Protein AF-A0A2N4XHL5-F1 (afdb_monomer)

Radius of gyration: 19.87 Å; Cα contacts (8 Å, |Δi|>4): 404; chains: 1; bounding box: 46×50×56 Å

Mean predicted aligned error: 5.56 Å

Nearest PDB structures (foldseek):
  8tr0-assembly1_A  TM=2.650E-01  e=8.452E+00  Rattus norvegicus

Secondary structure (DSSP, 8-state):
--SEEEEE-S-GGG--TTTGGGS--TTS-HHHHHHHHHTT-EEEEETTTTEEEEE---TT-TT-TTTTS-HHHHHHHHHTSS--HHHHHHHTT-HHHHHTTHHHHHHHHHHHHHHHHHHHTT-HHHHHHHHHHHHHHHHHHHHHHHHTT-S-HHHHHHHHHHHHHS-GGGHHHHHHHHHHHHHHTTSGGGG-EEEEE---SSHHHHHHHHHHHHHH-S-GGGB-TTT-BTTTEEEEEGGGHHHHHHHHHHHHH-S--SSSPPPPTTT-S-HHHHHHHHHHHHHHHHHHHHHHHHHHHHHTT--

Foldseek 3Di:
DQQKDKAFDDDPVVDDPLLVLLTDDPPHFLLSSQQCLQCQGIKMAGVVVRDIDGRRDHLQDPPCPCVVPDSLQVVCCLQPNPDDSSNVSVLSVDPVLRPVCRVLSVVLSSLVSQLSVCVVVLVLLSSLVSLVVNLVSCLQVLLVLLLVLDPDPVVSVVLQCQLCVFDVVCPSNSSSLSVLCVLCVVPPLQQAKQKQFQDDPDLVSLQLLQVLLVLLDPPCVQWDPVPADPSTMTIGRLSCVSVSSVSLCCQAVDCDDPDGHGQDPVSDPDSSSSSNRCSSSSSSSSSSSVSSSVSSSSVSVVD

pLDDT: mean 88.96, std 10.01, range [44.41, 98.56]

Structure (mmCIF, N/CA/C/O backbone):
data_AF-A0A2N4XHL5-F1
#
_entry.id   AF-A0A2N4XHL5-F1
#
loop_
_atom_site.group_PDB
_atom_site.id
_atom_site.type_symbol
_atom_site.label_atom_id
_atom_site.label_alt_id
_atom_site.label_comp_id
_atom_site.label_asym_id
_atom_site.label_entity_id
_atom_site.label_seq_id
_atom_site.pdbx_PDB_ins_code
_atom_site.Cartn_x
_atom_site.Cartn_y
_atom_site.Cartn_z
_atom_site.occupancy
_atom_site.B_iso_or_equiv
_atom_site.auth_seq_id
_atom_site.auth_comp_id
_atom_site.auth_asym_id
_atom_site.auth_atom_id
_atom_site.pdbx_PDB_model_num
ATOM 1 N N . MET A 1 1 ? -24.046 -9.406 -2.407 1.00 57.59 1 MET A N 1
ATOM 2 C CA . MET A 1 1 ? -23.124 -10.429 -1.875 1.00 57.59 1 MET A CA 1
ATOM 3 C C . MET A 1 1 ? -21.750 -9.786 -1.815 1.00 57.59 1 MET A C 1
ATOM 5 O O . MET A 1 1 ? -21.377 -9.164 -2.803 1.00 57.59 1 MET A O 1
ATOM 9 N N . ASN A 1 2 ? -21.064 -9.821 -0.670 1.00 78.81 2 ASN A N 1
ATOM 10 C CA . ASN A 1 2 ? -19.690 -9.312 -0.586 1.00 78.81 2 ASN A CA 1
ATOM 11 C C . ASN A 1 2 ? -18.782 -10.235 -1.409 1.00 78.81 2 ASN A C 1
ATOM 13 O O . ASN A 1 2 ? -18.950 -11.451 -1.331 1.00 78.81 2 ASN A O 1
ATOM 17 N N . SER A 1 3 ? -17.847 -9.688 -2.188 1.00 89.75 3 SER A N 1
ATOM 18 C CA . SER A 1 3 ? -16.918 -10.510 -2.982 1.00 89.75 3 SER A CA 1
ATOM 19 C C . SER A 1 3 ? -15.903 -11.250 -2.111 1.00 89.75 3 SER A C 1
ATOM 21 O O . SER A 1 3 ? -15.465 -12.338 -2.480 1.00 89.75 3 SER A O 1
ATOM 23 N N . PHE A 1 4 ? -15.577 -10.679 -0.949 1.00 94.44 4 PHE A N 1
ATOM 24 C CA . PHE A 1 4 ? -14.588 -11.205 -0.019 1.00 94.44 4 PHE A CA 1
ATOM 25 C C . PHE A 1 4 ? -15.144 -11.320 1.398 1.00 94.44 4 PHE A C 1
ATOM 27 O O . PHE A 1 4 ? -15.964 -10.499 1.822 1.00 94.44 4 PHE A O 1
ATOM 34 N N . GLU A 1 5 ? -14.658 -12.325 2.113 1.00 94.94 5 GLU A N 1
ATOM 35 C CA . GLU A 1 5 ? -14.771 -12.485 3.559 1.00 94.94 5 GLU A CA 1
ATOM 36 C C . GLU A 1 5 ? -13.366 -12.406 4.178 1.00 94.94 5 GLU A C 1
ATOM 38 O O . GLU A 1 5 ? -12.390 -12.898 3.604 1.00 94.94 5 GLU A O 1
ATOM 43 N N . HIS A 1 6 ? -13.262 -11.750 5.335 1.00 95.88 6 HIS A N 1
ATOM 44 C CA . HIS A 1 6 ? -12.011 -11.548 6.065 1.00 95.88 6 HIS A CA 1
ATOM 45 C C . HIS A 1 6 ? -12.070 -12.332 7.370 1.00 95.88 6 HIS A C 1
ATOM 47 O O . HIS A 1 6 ? -12.978 -12.137 8.178 1.00 95.88 6 HIS A O 1
ATOM 53 N N . ILE A 1 7 ? -11.097 -13.211 7.561 1.00 95.81 7 ILE A N 1
ATOM 54 C CA . ILE A 1 7 ? -11.061 -14.208 8.625 1.00 95.81 7 ILE A CA 1
ATOM 55 C C . ILE A 1 7 ? -9.901 -13.863 9.564 1.00 95.81 7 ILE A C 1
ATOM 57 O O . ILE A 1 7 ? -8.791 -13.563 9.114 1.00 95.81 7 ILE A O 1
ATOM 61 N N . GLU A 1 8 ? -10.168 -13.888 10.870 1.00 95.75 8 GLU A N 1
ATOM 62 C CA . GLU A 1 8 ? -9.157 -13.667 11.908 1.00 95.75 8 GLU A CA 1
ATOM 63 C C . GLU A 1 8 ? -8.104 -14.784 11.903 1.00 95.75 8 GLU A C 1
ATOM 65 O O . GLU A 1 8 ? -8.428 -15.959 11.723 1.00 95.75 8 GLU A O 1
ATOM 70 N N . THR A 1 9 ? -6.843 -14.411 12.115 1.00 95.00 9 THR A N 1
ATOM 71 C CA . THR A 1 9 ? -5.718 -15.354 12.222 1.00 95.00 9 THR A CA 1
ATOM 72 C C . THR A 1 9 ? -4.992 -15.265 13.561 1.00 95.00 9 THR A C 1
ATOM 74 O O . THR A 1 9 ? -4.181 -16.136 13.862 1.00 95.00 9 THR A O 1
ATOM 77 N N . ILE A 1 10 ? -5.236 -14.221 14.358 1.00 93.75 10 ILE A N 1
ATOM 78 C CA . ILE A 1 10 ? -4.713 -14.118 15.723 1.00 93.75 10 ILE A CA 1
ATOM 79 C C . ILE A 1 10 ? -5.532 -15.001 16.661 1.00 93.75 10 ILE A C 1
ATOM 81 O O . ILE A 1 10 ? -6.756 -15.038 16.575 1.00 93.75 10 ILE A O 1
ATOM 85 N N . ASP A 1 11 ? -4.834 -15.689 17.566 1.00 92.19 11 ASP A N 1
ATOM 86 C CA . ASP A 1 11 ? -5.440 -16.536 18.591 1.00 92.19 11 ASP A CA 1
ATOM 87 C C . ASP A 1 11 ? -6.420 -15.739 19.466 1.00 92.19 11 ASP A C 1
ATOM 89 O O . ASP A 1 11 ? -6.101 -14.662 19.976 1.00 92.19 11 ASP A O 1
ATOM 93 N N . ASP A 1 12 ? -7.606 -16.305 19.677 1.00 91.38 12 ASP A N 1
ATOM 94 C CA . ASP A 1 12 ? -8.656 -15.740 20.518 1.00 91.38 12 ASP A CA 1
ATOM 95 C C . ASP A 1 12 ? -8.188 -15.465 21.952 1.00 91.38 12 ASP A C 1
ATOM 97 O O . ASP A 1 12 ? -8.672 -14.519 22.573 1.00 91.38 12 ASP A O 1
ATOM 101 N N . ALA A 1 13 ? -7.217 -16.231 22.458 1.00 91.75 13 ALA A N 1
ATOM 102 C CA . ALA A 1 13 ? -6.640 -16.043 23.788 1.00 91.75 13 ALA A CA 1
ATOM 103 C C . ALA A 1 13 ? -5.858 -14.725 23.951 1.00 91.75 13 ALA A C 1
ATOM 105 O O . ALA A 1 13 ? -5.622 -14.297 25.081 1.00 91.75 13 ALA A O 1
ATOM 106 N N . ILE A 1 14 ? -5.453 -14.080 22.850 1.00 91.19 14 ILE A N 1
ATOM 107 C CA . ILE A 1 14 ? -4.724 -12.800 22.872 1.00 91.19 14 ILE A CA 1
ATOM 108 C C . ILE A 1 14 ? -5.683 -11.624 23.114 1.00 91.19 14 ILE A C 1
ATOM 110 O O . ILE A 1 14 ? -5.270 -10.577 23.616 1.00 91.19 14 ILE A O 1
ATOM 114 N N . PHE A 1 15 ? -6.967 -11.775 22.783 1.00 92.75 15 PHE A N 1
ATOM 115 C CA . PHE A 1 15 ? -7.940 -10.699 22.932 1.00 92.75 15 PHE A CA 1
ATOM 116 C C . PHE A 1 15 ? -8.520 -10.661 24.347 1.00 92.75 15 PHE A C 1
ATOM 118 O O . PHE A 1 15 ? -9.063 -11.640 24.858 1.00 92.75 15 PHE A O 1
ATOM 125 N N . THR A 1 16 ? -8.463 -9.485 24.961 1.00 91.44 16 THR A N 1
ATOM 126 C CA . THR A 1 16 ? -9.142 -9.177 26.219 1.00 91.44 16 THR A CA 1
ATOM 127 C C . THR A 1 16 ? -10.488 -8.514 25.927 1.00 91.44 16 THR A C 1
ATOM 129 O O . THR A 1 16 ? -10.790 -8.142 24.790 1.00 91.44 16 THR A O 1
ATOM 132 N N . GLU A 1 17 ? -11.314 -8.302 26.954 1.00 89.12 17 GLU A N 1
ATOM 133 C CA . GLU A 1 17 ? -12.561 -7.536 26.807 1.00 89.12 17 GLU A CA 1
ATOM 134 C C . GLU A 1 17 ? -12.310 -6.125 26.236 1.00 89.12 17 GLU A C 1
ATOM 136 O O . GLU A 1 17 ? -13.103 -5.608 25.445 1.00 89.12 17 GLU A O 1
ATOM 141 N N . GLN A 1 18 ? -11.172 -5.514 26.582 1.00 87.75 18 GLN A N 1
ATOM 142 C CA . GLN A 1 18 ? -10.802 -4.185 26.105 1.00 87.75 18 GLN A CA 1
ATOM 143 C C . GLN A 1 18 ? -10.347 -4.183 24.643 1.00 87.75 18 GLN A C 1
ATOM 145 O O . GLN A 1 18 ? -10.647 -3.221 23.936 1.00 87.75 18 GLN A O 1
ATOM 150 N N . THR A 1 19 ? -9.700 -5.252 24.175 1.00 91.31 19 THR A N 1
ATOM 151 C CA . THR A 1 19 ? -9.115 -5.333 22.827 1.00 91.31 19 THR A CA 1
ATOM 152 C C . THR A 1 19 ? -9.967 -6.126 21.835 1.00 91.31 19 THR A C 1
ATOM 154 O O . THR A 1 19 ? -9.627 -6.205 20.657 1.00 91.31 19 THR A O 1
ATOM 157 N N . LEU A 1 20 ? -11.126 -6.652 22.254 1.00 91.94 20 LEU A N 1
ATOM 158 C CA . LEU A 1 20 ? -12.046 -7.408 21.392 1.00 91.94 20 LEU A CA 1
ATOM 159 C C . LEU A 1 20 ? -12.516 -6.611 20.160 1.00 91.94 20 LEU A C 1
ATOM 161 O O . LEU A 1 20 ? -12.814 -7.186 19.113 1.00 91.94 20 LEU A O 1
ATOM 165 N N . SER A 1 21 ? -12.552 -5.280 20.254 1.00 91.38 21 SER A N 1
ATOM 166 C CA . SER A 1 21 ? -12.837 -4.384 19.127 1.00 91.38 21 SER A CA 1
ATOM 167 C C . SER A 1 21 ? -11.779 -4.431 18.022 1.00 91.38 21 SER A C 1
ATOM 169 O O . SER A 1 21 ? -12.088 -4.012 16.913 1.00 91.38 21 SER A O 1
ATOM 171 N N . LEU A 1 22 ? -10.586 -4.971 18.284 1.00 92.88 22 LEU A N 1
ATOM 172 C CA . LEU A 1 22 ? -9.502 -5.156 17.313 1.00 92.88 22 LEU A CA 1
ATOM 173 C C . LEU A 1 22 ? -9.538 -6.525 16.616 1.00 92.88 22 LEU A C 1
ATOM 175 O O . LEU A 1 22 ? -8.806 -6.730 15.647 1.00 92.88 22 LEU A O 1
ATOM 179 N N . LYS A 1 23 ? -10.401 -7.444 17.066 1.00 94.19 23 LYS A N 1
ATOM 180 C CA . LYS A 1 23 ? -10.589 -8.764 16.452 1.00 94.19 23 LYS A CA 1
ATOM 181 C C . LYS A 1 23 ? -11.394 -8.661 15.164 1.00 94.19 23 LYS A C 1
ATOM 183 O O . LYS A 1 23 ? -12.505 -8.129 15.183 1.00 94.19 23 LYS A O 1
ATOM 188 N N . VAL A 1 24 ? -10.903 -9.234 14.071 1.00 93.12 24 VAL A N 1
ATOM 189 C CA . VAL A 1 24 ? -11.593 -9.287 12.776 1.00 93.12 24 VAL A CA 1
ATOM 190 C C . VAL A 1 24 ? -12.825 -10.193 12.859 1.00 93.12 24 VAL A C 1
ATOM 192 O O . VAL A 1 24 ? -12.763 -11.334 13.305 1.00 93.12 24 VAL A O 1
ATOM 195 N N . ASN A 1 25 ? -13.979 -9.665 12.449 1.00 87.75 25 ASN A N 1
ATOM 196 C CA . ASN A 1 25 ? -15.240 -10.399 12.323 1.00 87.75 25 ASN A CA 1
ATOM 197 C C . ASN A 1 25 ? -16.179 -9.680 11.336 1.00 87.75 25 ASN A C 1
ATOM 199 O O . ASN A 1 25 ? -15.913 -8.546 10.934 1.00 87.75 25 ASN A O 1
ATOM 203 N N . GLU A 1 26 ? -17.309 -10.302 10.984 1.00 73.06 26 GLU A N 1
ATOM 204 C CA . GLU A 1 26 ? -18.270 -9.779 9.993 1.00 73.06 26 GLU A CA 1
ATOM 205 C C . GLU A 1 26 ? -18.810 -8.369 10.291 1.00 73.06 26 GLU A C 1
ATOM 207 O O . GLU A 1 26 ? -19.251 -7.662 9.384 1.00 73.06 26 GLU A O 1
ATOM 212 N N . ARG A 1 27 ? -18.819 -7.949 11.563 1.00 77.75 27 ARG A N 1
ATOM 213 C CA . ARG A 1 27 ? -19.367 -6.655 11.996 1.00 77.75 27 ARG A CA 1
ATOM 214 C C . ARG A 1 27 ? -18.303 -5.579 12.157 1.00 77.75 27 ARG A C 1
ATOM 216 O O . ARG A 1 27 ? -18.641 -4.465 12.567 1.00 77.75 27 ARG A O 1
ATOM 223 N N . GLN A 1 28 ? -17.043 -5.892 11.867 1.00 84.19 28 GLN A N 1
ATOM 224 C CA . GLN A 1 28 ? -15.966 -4.959 12.128 1.00 84.19 28 GLN A CA 1
ATOM 225 C C . GLN A 1 28 ? -15.928 -3.767 11.190 1.00 84.19 28 GLN A C 1
ATOM 227 O O . GLN A 1 28 ? -16.422 -3.770 10.061 1.00 84.19 28 GLN A O 1
ATOM 232 N N . SER A 1 29 ? -15.277 -2.723 11.691 1.00 88.69 29 SER A N 1
ATOM 233 C CA . SER A 1 29 ? -14.974 -1.533 10.916 1.00 88.69 29 SER A CA 1
ATOM 234 C C . SER A 1 29 ? -14.145 -1.872 9.674 1.00 88.69 29 SER A C 1
ATOM 236 O O . SER A 1 29 ? -13.083 -2.485 9.805 1.00 88.69 29 SER A O 1
ATOM 238 N N . PRO A 1 30 ? -14.532 -1.382 8.481 1.00 92.38 30 PRO A N 1
ATOM 239 C CA . PRO A 1 30 ? -13.706 -1.514 7.286 1.00 92.38 30 PRO A CA 1
ATOM 240 C C . PRO A 1 30 ? -12.304 -0.921 7.449 1.00 92.38 30 PRO A C 1
ATOM 242 O O . PRO A 1 30 ? -11.375 -1.399 6.812 1.00 92.38 30 PRO A O 1
ATOM 245 N N . LYS A 1 31 ? -12.134 0.088 8.320 1.00 93.44 31 LYS A N 1
ATOM 246 C CA . LYS A 1 31 ? -10.815 0.652 8.647 1.00 93.44 31 LYS A CA 1
ATOM 247 C C . LYS A 1 31 ? -9.924 -0.379 9.332 1.00 93.44 31 LYS A C 1
ATOM 249 O O . LYS A 1 31 ? -8.768 -0.511 8.961 1.00 93.44 31 LYS A O 1
ATOM 254 N N . LEU A 1 32 ? -10.469 -1.114 10.303 1.00 93.44 32 LEU A N 1
ATOM 255 C CA . LEU A 1 32 ? -9.719 -2.136 11.028 1.00 93.44 32 LEU A CA 1
ATOM 256 C C . LEU A 1 32 ? -9.308 -3.253 10.076 1.00 93.44 32 LEU A C 1
ATOM 258 O O . LEU A 1 32 ? -8.131 -3.572 9.994 1.00 93.44 32 LEU A O 1
ATOM 262 N N . ILE A 1 33 ? -10.269 -3.798 9.325 1.00 94.94 33 ILE A N 1
ATOM 263 C CA . ILE A 1 33 ? -10.014 -4.880 8.366 1.00 94.94 33 ILE A CA 1
ATOM 264 C C . ILE A 1 33 ? -8.931 -4.463 7.368 1.00 94.94 33 ILE A C 1
ATOM 266 O O . ILE A 1 33 ? -8.000 -5.223 7.118 1.00 94.94 33 ILE A O 1
ATOM 270 N N . LEU A 1 34 ? -9.020 -3.235 6.855 1.00 95.56 34 LEU A N 1
ATOM 271 C CA . LEU A 1 34 ? -8.048 -2.688 5.923 1.00 95.56 34 LEU A CA 1
ATOM 272 C C . LEU A 1 34 ? -6.640 -2.634 6.526 1.00 95.56 34 LEU A C 1
ATOM 274 O O . LEU A 1 34 ? -5.714 -3.175 5.931 1.00 95.56 34 LEU A O 1
ATOM 278 N N . ILE A 1 35 ? -6.464 -2.053 7.718 1.00 95.25 35 ILE A N 1
ATOM 279 C CA . ILE A 1 35 ? -5.131 -1.981 8.337 1.00 95.25 35 ILE A CA 1
ATOM 280 C C . ILE A 1 35 ? -4.614 -3.382 8.692 1.00 95.25 35 ILE A C 1
ATOM 282 O O . ILE A 1 35 ? -3.452 -3.686 8.447 1.00 95.25 35 ILE A O 1
ATOM 286 N N . ARG A 1 36 ? -5.474 -4.268 9.207 1.00 95.44 36 ARG A N 1
ATOM 287 C CA . ARG A 1 36 ? -5.122 -5.663 9.518 1.00 95.44 36 ARG A CA 1
ATOM 288 C C . ARG A 1 36 ? -4.668 -6.430 8.272 1.00 95.44 36 ARG A C 1
ATOM 290 O O . ARG A 1 36 ? -3.730 -7.224 8.358 1.00 95.44 36 ARG A O 1
ATOM 297 N N . GLY A 1 37 ? -5.278 -6.151 7.119 1.00 96.56 37 GLY A N 1
ATOM 298 C CA . GLY A 1 37 ? -4.842 -6.648 5.814 1.00 96.56 37 GLY A CA 1
ATOM 299 C C . GLY A 1 37 ? -3.489 -6.093 5.379 1.00 96.56 37 GLY A C 1
ATOM 300 O O . GLY A 1 37 ? -2.649 -6.847 4.895 1.00 96.56 37 GLY A O 1
ATOM 301 N N . LEU A 1 38 ? -3.237 -4.802 5.600 1.00 97.12 38 LEU A N 1
ATOM 302 C CA . LEU A 1 38 ? -1.963 -4.167 5.247 1.00 97.12 38 LEU A CA 1
ATOM 303 C C . LEU A 1 38 ? -0.803 -4.593 6.162 1.00 97.12 38 LEU A C 1
ATOM 305 O O . LEU A 1 38 ? 0.312 -4.705 5.678 1.00 97.12 38 LEU A O 1
ATOM 309 N N . ILE A 1 39 ? -1.054 -4.902 7.440 1.00 95.44 39 ILE A N 1
ATOM 310 C CA . ILE A 1 39 ? -0.051 -5.475 8.370 1.00 95.44 39 ILE A CA 1
ATOM 311 C C . ILE A 1 39 ? 0.232 -6.958 8.068 1.00 95.44 39 ILE A C 1
ATOM 313 O O . ILE A 1 39 ? 1.225 -7.517 8.541 1.00 95.44 39 ILE A O 1
ATOM 317 N N . GLY A 1 40 ? -0.637 -7.610 7.294 1.00 95.31 40 GLY A N 1
ATOM 318 C CA . GLY A 1 40 ? -0.511 -9.028 6.984 1.00 95.31 40 GLY A CA 1
ATOM 319 C C . GLY A 1 40 ? -0.944 -9.918 8.152 1.00 95.31 40 GLY A C 1
ATOM 320 O O . GLY A 1 40 ? -0.175 -10.745 8.635 1.00 95.31 40 GLY A O 1
ATOM 321 N N . SER A 1 41 ? -2.153 -9.698 8.670 1.00 95.81 41 SER A N 1
ATOM 322 C CA . SER A 1 41 ? -2.655 -10.374 9.877 1.00 95.81 41 SER A CA 1
ATOM 323 C C . SER A 1 41 ? -4.077 -10.913 9.729 1.00 95.81 41 SER A C 1
ATOM 325 O O . SER A 1 41 ? -4.832 -10.957 10.700 1.00 95.81 41 SER A O 1
ATOM 327 N N . ILE A 1 42 ? -4.457 -11.262 8.497 1.00 96.81 42 ILE A N 1
ATOM 328 C CA . ILE A 1 42 ? -5.773 -11.818 8.177 1.00 96.81 42 ILE A CA 1
ATOM 329 C C . ILE A 1 42 ? -5.665 -12.910 7.119 1.00 96.81 42 ILE A C 1
ATOM 331 O O . ILE A 1 42 ? -4.744 -12.942 6.300 1.00 96.81 42 ILE A O 1
ATOM 335 N N . LYS A 1 43 ? -6.691 -13.752 7.072 1.00 97.44 43 LYS A N 1
ATOM 336 C CA . LYS A 1 43 ? -6.975 -14.631 5.944 1.00 97.44 43 LYS A CA 1
ATOM 337 C C . LYS A 1 43 ? -8.120 -14.040 5.129 1.00 97.44 43 LYS A C 1
ATOM 339 O O . LYS A 1 43 ? -9.026 -13.412 5.676 1.00 97.44 43 LYS A O 1
ATOM 344 N N . ILE A 1 44 ? -8.068 -14.210 3.814 1.00 96.69 44 ILE A N 1
ATOM 345 C CA . ILE A 1 44 ? -9.071 -13.677 2.892 1.00 96.69 44 ILE A CA 1
ATOM 346 C C . ILE A 1 44 ? -9.672 -14.832 2.104 1.00 96.69 44 ILE A C 1
ATOM 348 O O . ILE A 1 44 ? -8.950 -15.646 1.528 1.00 96.69 44 ILE A O 1
ATOM 352 N N . LYS A 1 45 ? -11.003 -14.870 2.050 1.00 96.75 45 LYS A N 1
ATOM 353 C CA . LYS A 1 45 ? -11.780 -15.812 1.249 1.00 96.75 45 LYS A CA 1
ATOM 354 C C . LYS A 1 45 ? -12.466 -15.079 0.105 1.00 96.75 45 LYS A C 1
ATOM 356 O O . LYS A 1 45 ? -13.162 -14.091 0.326 1.00 96.75 45 LYS A O 1
ATOM 361 N N . HIS A 1 46 ? -12.288 -15.558 -1.123 1.00 95.50 46 HIS A N 1
ATOM 362 C CA . HIS A 1 46 ? -13.012 -15.056 -2.290 1.00 95.50 46 HIS A CA 1
ATOM 363 C C . HIS A 1 46 ? -14.319 -15.842 -2.467 1.00 95.50 46 HIS A C 1
ATOM 365 O O . HIS A 1 46 ? -14.300 -16.984 -2.920 1.00 95.50 46 HIS A O 1
ATOM 371 N N . ASN A 1 47 ? -15.465 -15.216 -2.203 1.00 93.75 47 ASN A N 1
ATOM 372 C CA . ASN A 1 47 ? -16.760 -15.905 -2.083 1.00 93.75 47 ASN A CA 1
ATOM 373 C C . ASN A 1 47 ? -17.283 -16.517 -3.393 1.00 93.75 47 ASN A C 1
ATOM 375 O O . ASN A 1 47 ? -18.047 -17.467 -3.367 1.00 93.75 47 ASN A O 1
ATOM 379 N N . LEU A 1 48 ? -16.893 -15.993 -4.561 1.00 93.31 48 LEU A N 1
ATOM 380 C CA . LEU A 1 48 ? -17.288 -16.613 -5.838 1.00 93.31 48 LEU A CA 1
ATOM 381 C C . LEU A 1 48 ? -16.544 -17.927 -6.125 1.00 93.31 48 LEU A C 1
ATOM 383 O O . LEU A 1 48 ? -17.112 -18.837 -6.720 1.00 93.31 48 LEU A O 1
ATOM 387 N N . TYR A 1 49 ? -15.263 -17.992 -5.760 1.00 91.62 49 TYR A N 1
ATOM 388 C CA . TYR A 1 49 ? -14.373 -19.103 -6.106 1.00 91.62 49 TYR A CA 1
ATOM 389 C C . TYR A 1 49 ? -14.107 -20.026 -4.914 1.00 91.62 49 TYR A C 1
ATOM 391 O O . TYR A 1 49 ? -13.385 -21.006 -5.069 1.00 91.62 49 TYR A O 1
ATOM 399 N N . GLU A 1 50 ? -14.652 -19.693 -3.738 1.00 91.88 50 GLU A N 1
ATOM 400 C CA . GLU A 1 50 ? -14.454 -20.397 -2.465 1.00 91.88 50 GLU A CA 1
ATOM 401 C C . GLU A 1 50 ? -12.967 -20.652 -2.149 1.00 91.88 50 GLU A C 1
ATOM 403 O O . GLU A 1 50 ? -12.604 -21.625 -1.494 1.00 91.88 50 GLU A O 1
ATOM 408 N N . SER A 1 51 ? -12.082 -19.776 -2.636 1.00 94.38 51 SER A N 1
ATOM 409 C CA . SER A 1 51 ? -10.639 -19.894 -2.445 1.00 94.38 51 SER A CA 1
ATOM 410 C C . SER A 1 51 ? -10.175 -19.013 -1.297 1.00 94.38 51 SER A C 1
ATOM 412 O O . SER A 1 51 ? -10.515 -17.826 -1.261 1.00 94.38 51 SER A O 1
ATOM 414 N N . GLU A 1 52 ? -9.338 -19.570 -0.433 1.00 96.44 52 GLU A N 1
ATOM 415 C CA . GLU A 1 52 ? -8.760 -18.885 0.720 1.00 96.44 52 GLU A CA 1
ATOM 416 C C . GLU A 1 52 ? -7.251 -18.727 0.569 1.00 96.44 52 GLU A C 1
ATOM 418 O O . GLU A 1 52 ? -6.577 -19.587 -0.001 1.00 96.44 52 GLU A O 1
ATOM 423 N N . PHE A 1 53 ? -6.717 -17.631 1.098 1.00 97.00 53 PHE A N 1
ATOM 424 C CA . PHE A 1 53 ? -5.281 -17.407 1.200 1.00 97.00 53 PHE A CA 1
ATOM 425 C C . PHE A 1 53 ? -4.961 -16.535 2.413 1.00 97.00 53 PHE A C 1
ATOM 427 O O . PHE A 1 53 ? -5.776 -15.721 2.855 1.00 97.00 53 PHE A O 1
ATOM 434 N N . GLU A 1 54 ? -3.770 -16.723 2.969 1.00 96.56 54 GLU A N 1
ATOM 435 C CA . GLU A 1 54 ? -3.272 -15.878 4.047 1.00 96.56 54 GLU A CA 1
ATOM 436 C C . GLU A 1 54 ? -2.632 -14.632 3.457 1.00 96.56 54 GLU A C 1
ATOM 438 O O . GLU A 1 54 ? -1.726 -14.722 2.628 1.00 96.56 54 GLU A O 1
ATOM 443 N N . GLN A 1 55 ? -3.085 -13.468 3.913 1.00 95.81 55 GLN A N 1
ATOM 444 C CA . GLN A 1 55 ? -2.378 -12.232 3.657 1.00 95.81 55 GLN A CA 1
ATOM 445 C C . GLN A 1 55 ? -1.469 -11.963 4.857 1.00 95.81 55 GLN A C 1
ATOM 447 O O . GLN A 1 55 ? -1.918 -11.459 5.883 1.00 95.81 55 GLN A O 1
ATOM 452 N N . SER A 1 56 ? -0.198 -12.345 4.714 1.00 93.12 56 SER A N 1
ATOM 453 C CA . SER A 1 56 ? 0.841 -12.302 5.753 1.00 93.12 56 SER A CA 1
ATOM 454 C C . SER A 1 56 ? 1.916 -11.238 5.511 1.00 93.12 56 SER A C 1
ATOM 456 O O . SER A 1 56 ? 2.818 -11.062 6.333 1.00 93.12 56 SER A O 1
ATOM 458 N N . LEU A 1 57 ? 1.851 -10.526 4.380 1.00 94.50 57 LEU A N 1
ATOM 459 C CA . LEU A 1 57 ? 2.846 -9.517 4.044 1.00 94.50 57 LEU A CA 1
ATOM 460 C C . LEU A 1 57 ? 2.541 -8.187 4.735 1.00 94.50 57 LEU A C 1
ATOM 462 O O . LEU A 1 57 ? 1.469 -7.624 4.537 1.00 94.50 57 LEU A O 1
ATOM 466 N N . ASP A 1 58 ? 3.517 -7.663 5.473 1.00 95.94 58 ASP A N 1
ATOM 467 C CA . ASP A 1 58 ? 3.443 -6.326 6.054 1.00 95.94 58 ASP A CA 1
ATOM 468 C C . ASP A 1 58 ? 3.845 -5.262 5.017 1.00 95.94 58 ASP A C 1
ATOM 470 O O . ASP A 1 58 ? 5.006 -5.162 4.605 1.00 95.94 58 ASP A O 1
ATOM 474 N N . TYR A 1 59 ? 2.866 -4.481 4.567 1.00 96.81 59 TYR A N 1
ATOM 475 C CA . TYR A 1 59 ? 3.034 -3.372 3.631 1.00 96.81 59 TYR A CA 1
ATOM 476 C C . TYR A 1 59 ? 3.382 -2.048 4.320 1.00 96.81 59 TYR A C 1
A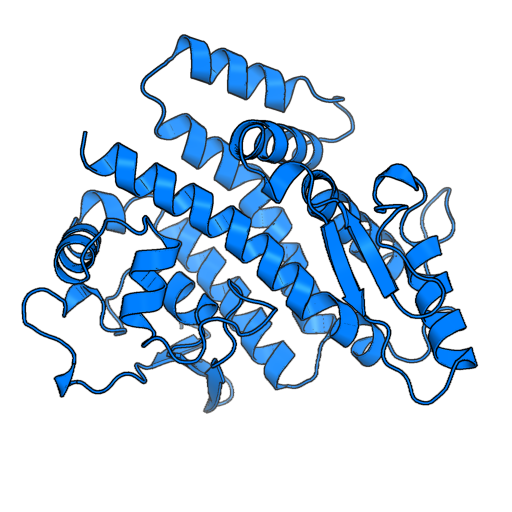TOM 478 O O . TYR A 1 59 ? 3.472 -1.034 3.642 1.00 96.81 59 TYR A O 1
ATOM 486 N N . PHE A 1 60 ? 3.632 -2.024 5.628 1.00 95.19 60 PHE A N 1
ATOM 487 C CA . PHE A 1 60 ? 4.226 -0.871 6.313 1.00 95.19 60 PHE A CA 1
ATOM 488 C C . PHE A 1 60 ? 5.734 -1.037 6.539 1.00 95.19 60 PHE A C 1
ATOM 490 O O . PHE A 1 60 ? 6.412 -0.078 6.901 1.00 95.19 60 PHE A O 1
ATOM 497 N N . ASP A 1 61 ? 6.284 -2.232 6.297 1.00 92.44 61 ASP A N 1
ATOM 498 C CA . ASP A 1 61 ? 7.702 -2.538 6.490 1.00 92.44 61 ASP A CA 1
ATOM 499 C C . ASP A 1 61 ? 8.265 -3.421 5.366 1.00 92.44 61 ASP A C 1
ATOM 501 O O . ASP A 1 61 ? 8.337 -4.652 5.448 1.00 92.44 61 ASP A O 1
ATOM 505 N N . LEU A 1 62 ? 8.731 -2.771 4.293 1.00 85.94 62 LEU A N 1
ATOM 506 C CA . LEU A 1 62 ? 9.345 -3.464 3.156 1.00 85.94 62 LEU A CA 1
ATOM 507 C C . LEU A 1 62 ? 10.579 -4.288 3.542 1.00 85.94 62 LEU A C 1
ATOM 509 O O . LEU A 1 62 ? 10.816 -5.326 2.908 1.00 85.94 62 LEU A O 1
ATOM 513 N N . LEU A 1 63 ? 11.332 -3.825 4.546 1.00 86.38 63 LEU A N 1
ATOM 514 C CA . LEU A 1 63 ? 12.596 -4.399 5.008 1.00 86.38 63 LEU A CA 1
ATOM 515 C C . LEU A 1 63 ? 12.403 -5.529 6.025 1.00 86.38 63 LEU A C 1
ATOM 517 O O . LEU A 1 63 ? 13.378 -6.198 6.365 1.00 86.38 63 LEU A O 1
ATOM 521 N N . LYS A 1 64 ? 11.163 -5.783 6.465 1.00 87.56 64 LYS A N 1
ATOM 522 C CA . LYS A 1 64 ? 10.819 -6.835 7.433 1.00 87.56 64 LYS A CA 1
ATOM 523 C C . LYS A 1 64 ? 11.578 -6.699 8.762 1.00 87.56 64 LYS A C 1
ATOM 525 O O . LYS A 1 64 ? 11.856 -7.689 9.432 1.00 87.56 64 LYS A O 1
ATOM 530 N N . THR A 1 65 ? 11.900 -5.475 9.158 1.00 85.94 65 THR A N 1
ATOM 531 C CA . THR A 1 65 ? 12.553 -5.157 10.436 1.00 85.94 65 THR A CA 1
ATOM 532 C C . THR A 1 65 ? 11.696 -5.512 11.655 1.00 85.94 65 THR A C 1
ATOM 534 O O . THR A 1 65 ? 12.234 -5.883 12.697 1.00 85.94 65 THR A O 1
ATOM 537 N N . LYS A 1 66 ? 10.367 -5.480 11.520 1.00 85.06 66 LYS A N 1
ATOM 538 C CA . LYS A 1 66 ? 9.396 -5.658 12.608 1.00 85.06 66 LYS A CA 1
ATOM 539 C C . LYS A 1 66 ? 8.722 -7.029 12.631 1.00 85.06 66 LYS A C 1
ATOM 541 O O . LYS A 1 66 ? 7.787 -7.239 13.393 1.00 85.06 66 LYS A O 1
ATOM 546 N N . THR A 1 67 ? 9.176 -8.009 11.847 1.00 84.69 67 THR A N 1
ATOM 547 C CA . THR A 1 67 ? 8.501 -9.325 11.781 1.00 84.69 67 THR A CA 1
ATOM 548 C C . THR A 1 67 ? 8.509 -10.104 13.094 1.00 84.69 67 THR A C 1
ATOM 550 O O . THR A 1 67 ? 7.713 -11.021 13.255 1.00 84.69 67 THR A O 1
ATOM 553 N N . HIS A 1 68 ? 9.408 -9.757 14.016 1.00 87.38 68 HIS A N 1
ATOM 554 C CA . HIS A 1 68 ? 9.478 -10.332 15.358 1.00 87.38 68 HIS A CA 1
ATOM 555 C C . HIS A 1 68 ? 8.418 -9.760 16.315 1.00 87.38 68 HIS A C 1
ATOM 557 O O . HIS A 1 68 ? 8.157 -10.363 17.351 1.00 87.38 68 HIS A O 1
ATOM 563 N N . ILE A 1 69 ? 7.812 -8.621 15.967 1.00 90.25 69 ILE A N 1
ATOM 564 C CA . ILE A 1 69 ? 6.807 -7.928 16.772 1.00 90.25 69 ILE A CA 1
ATOM 565 C C . ILE A 1 69 ? 5.416 -8.495 16.433 1.00 90.25 69 ILE A C 1
ATOM 567 O O . ILE A 1 69 ? 5.074 -8.591 15.242 1.00 90.25 69 ILE A O 1
ATOM 571 N N . PRO A 1 70 ? 4.601 -8.868 17.439 1.00 91.75 70 PRO A N 1
ATOM 572 C CA . PRO A 1 70 ? 3.224 -9.313 17.251 1.00 91.75 70 PRO A CA 1
ATOM 573 C C . PRO A 1 70 ? 2.372 -8.314 16.447 1.00 91.75 70 PRO A C 1
ATOM 575 O O . PRO A 1 70 ? 2.524 -7.103 16.609 1.00 91.75 70 PRO A O 1
ATOM 578 N N . PRO A 1 71 ? 1.412 -8.761 15.614 1.00 91.94 71 PRO A N 1
ATOM 579 C CA . PRO A 1 71 ? 0.712 -7.843 14.712 1.00 91.94 71 PRO A CA 1
ATOM 580 C C . PRO A 1 71 ? -0.130 -6.753 15.397 1.00 91.94 71 PRO A C 1
ATOM 582 O O . PRO A 1 71 ? -0.331 -5.696 14.805 1.00 91.94 71 PRO A O 1
ATOM 585 N N . LEU A 1 72 ? -0.646 -6.989 16.613 1.00 90.75 72 LEU A N 1
ATOM 586 C CA . LEU A 1 72 ? -1.369 -5.953 17.372 1.00 90.75 72 LEU A CA 1
ATOM 587 C C . LEU A 1 72 ? -0.425 -4.877 17.924 1.00 90.75 72 LEU A C 1
ATOM 589 O O . LEU A 1 72 ? -0.789 -3.709 17.927 1.00 90.75 72 LEU A O 1
ATOM 593 N N . GLU A 1 73 ? 0.793 -5.252 18.316 1.00 91.19 73 GLU A N 1
ATOM 594 C CA . GLU A 1 73 ? 1.835 -4.304 18.730 1.00 91.19 73 GLU A CA 1
ATOM 595 C C . GLU A 1 73 ? 2.383 -3.527 17.523 1.00 91.19 73 GLU A C 1
ATOM 597 O O . GLU A 1 73 ? 2.566 -2.317 17.583 1.00 91.19 73 GLU A O 1
ATOM 602 N N . ARG A 1 74 ? 2.540 -4.172 16.357 1.00 92.12 74 ARG A N 1
ATOM 603 C CA . ARG A 1 74 ? 2.873 -3.436 15.122 1.00 92.12 74 ARG A CA 1
ATOM 604 C C . ARG A 1 74 ? 1.823 -2.380 14.786 1.00 92.12 74 ARG A C 1
ATOM 606 O O . ARG A 1 74 ? 2.160 -1.285 14.346 1.00 92.12 74 ARG A O 1
ATOM 613 N N . LEU A 1 75 ? 0.547 -2.704 14.995 1.00 90.19 75 LEU A N 1
ATOM 614 C CA . LEU A 1 75 ? -0.557 -1.789 14.731 1.00 90.19 75 LEU A CA 1
ATOM 615 C C . LEU A 1 75 ? -0.472 -0.519 15.588 1.00 90.19 75 LEU A C 1
ATOM 617 O O . LEU A 1 75 ? -0.694 0.568 15.054 1.00 90.19 75 LEU A O 1
ATOM 621 N N . THR A 1 76 ? -0.127 -0.636 16.873 1.00 90.38 76 THR A N 1
ATOM 622 C CA . THR A 1 76 ? 0.065 0.534 17.741 1.00 90.38 76 THR A CA 1
ATOM 623 C C . THR A 1 76 ? 1.291 1.345 17.328 1.00 90.38 76 THR A C 1
ATOM 625 O O . THR A 1 76 ? 1.206 2.570 17.221 1.00 90.38 76 THR A O 1
ATOM 628 N N . GLU A 1 77 ? 2.399 0.685 16.978 1.00 90.19 77 GLU A N 1
ATOM 629 C CA . GLU A 1 77 ? 3.597 1.368 16.479 1.00 90.19 77 GLU A CA 1
ATOM 630 C C . GLU A 1 77 ? 3.333 2.180 15.207 1.00 90.19 77 GLU A C 1
ATOM 632 O O . GLU A 1 77 ? 3.833 3.296 15.072 1.00 90.19 77 GLU A O 1
ATOM 637 N N . TYR A 1 78 ? 2.546 1.649 14.267 1.00 91.25 78 TYR A N 1
ATOM 638 C CA . TYR A 1 78 ? 2.242 2.358 13.023 1.00 91.25 78 TYR A CA 1
ATOM 639 C C . TYR A 1 78 ? 1.224 3.489 13.194 1.00 91.25 78 TYR A C 1
ATOM 641 O O . TYR A 1 78 ? 1.251 4.432 12.406 1.00 91.25 78 TYR A O 1
ATOM 649 N N . LEU A 1 79 ? 0.326 3.411 14.181 1.00 87.69 79 LEU A N 1
ATOM 650 C CA . LEU A 1 79 ? -0.740 4.398 14.394 1.00 87.69 79 LEU A CA 1
ATOM 651 C C . LEU A 1 79 ? -0.404 5.502 15.400 1.00 87.69 79 LEU A C 1
ATOM 653 O O . LEU A 1 79 ? -1.170 6.455 15.494 1.00 87.69 79 LEU A O 1
ATOM 657 N N . GLY A 1 80 ? 0.703 5.408 16.133 1.00 72.50 80 GLY A N 1
ATOM 658 C CA . GLY A 1 80 ? 1.050 6.470 17.077 1.00 72.50 80 GLY A CA 1
ATOM 659 C C . GLY A 1 80 ? 2.220 6.195 18.007 1.00 72.50 80 GLY A C 1
ATOM 660 O O . GLY A 1 80 ? 2.680 7.144 18.622 1.00 72.50 80 GLY A O 1
ATOM 661 N N . GLY A 1 81 ? 2.718 4.956 18.122 1.00 67.50 81 GLY A N 1
ATOM 662 C CA . GLY A 1 81 ? 3.895 4.594 18.936 1.00 67.50 81 GLY A CA 1
ATOM 663 C C . GLY A 1 81 ? 3.714 4.723 20.456 1.00 67.50 81 GLY A C 1
ATOM 664 O O . GLY A 1 81 ? 4.242 3.909 21.204 1.00 67.50 81 GLY A O 1
ATOM 665 N N . GLU A 1 82 ? 2.937 5.706 20.902 1.00 78.56 82 GLU A N 1
ATOM 666 C CA . GLU A 1 82 ? 2.604 6.009 22.293 1.00 78.56 82 GLU A CA 1
ATOM 667 C C . GLU A 1 82 ? 1.285 5.357 22.735 1.00 78.56 82 GLU A C 1
ATOM 669 O O . GLU A 1 82 ? 1.032 5.249 23.930 1.00 78.56 82 GLU A O 1
ATOM 674 N N . LEU A 1 83 ? 0.464 4.886 21.787 1.00 85.00 83 LEU A N 1
ATOM 675 C CA . LEU A 1 83 ? -0.798 4.205 22.078 1.00 85.00 83 LEU A CA 1
ATOM 676 C C . LEU A 1 83 ? -0.551 2.778 22.583 1.00 85.00 83 LEU A C 1
ATOM 678 O O . LEU A 1 83 ? 0.100 1.967 21.920 1.00 85.00 83 LEU A O 1
ATOM 682 N N . SER A 1 84 ? -1.155 2.435 23.714 1.00 90.62 84 SER A N 1
ATOM 683 C CA . SER A 1 84 ? -1.325 1.051 24.155 1.00 90.62 84 SER A CA 1
ATOM 684 C C . SER A 1 84 ? -2.345 0.301 23.285 1.00 90.62 84 SER A C 1
ATOM 686 O O . SER A 1 84 ? -3.159 0.890 22.562 1.00 90.62 84 SER A O 1
ATOM 688 N N . ILE A 1 85 ? -2.324 -1.034 23.349 1.00 90.69 85 ILE A N 1
ATOM 689 C CA . ILE A 1 85 ? -3.281 -1.875 22.610 1.00 90.69 85 ILE A CA 1
ATOM 690 C C . ILE A 1 85 ? -4.703 -1.644 23.144 1.00 90.69 85 ILE A C 1
ATOM 692 O O . ILE A 1 85 ? -5.670 -1.667 22.381 1.00 90.69 85 ILE A O 1
ATOM 696 N N . GLU A 1 86 ? -4.842 -1.389 24.443 1.00 91.25 86 GLU A N 1
ATOM 697 C CA . GLU A 1 86 ? -6.109 -1.081 25.098 1.00 91.25 86 GLU A CA 1
ATOM 698 C C . GLU A 1 86 ? -6.695 0.251 24.611 1.00 91.25 86 GLU A C 1
ATOM 700 O O . GLU A 1 86 ? -7.863 0.282 24.217 1.00 91.25 86 GLU A O 1
ATOM 705 N N . GLU A 1 87 ? -5.890 1.318 24.554 1.00 90.94 87 GLU A N 1
ATOM 706 C CA . GLU A 1 87 ? -6.310 2.628 24.022 1.00 90.94 87 GLU A CA 1
ATOM 707 C C . GLU A 1 87 ? -6.736 2.519 22.557 1.00 90.94 87 GLU A C 1
ATOM 709 O O . GLU A 1 87 ? -7.779 3.038 22.148 1.00 90.94 87 GLU A O 1
ATOM 714 N N . LEU A 1 88 ? -5.982 1.752 21.768 1.00 89.88 88 LEU A N 1
ATOM 715 C CA . LEU A 1 88 ? -6.364 1.450 20.399 1.00 89.88 88 LEU A CA 1
ATOM 716 C C . LEU A 1 88 ? -7.697 0.688 20.333 1.00 89.88 88 LEU A C 1
ATOM 718 O O . LEU A 1 88 ? -8.552 0.979 19.489 1.00 89.88 88 LEU A O 1
ATOM 722 N N . GLY A 1 89 ? -7.905 -0.268 21.238 1.00 91.00 89 GLY A N 1
ATOM 723 C CA . GLY A 1 89 ? -9.177 -0.959 21.408 1.00 91.00 89 GLY A CA 1
ATOM 724 C C . GLY A 1 89 ? -10.332 0.016 21.640 1.00 91.00 89 GLY A C 1
ATOM 725 O O . GLY A 1 89 ? -11.381 -0.112 20.999 1.00 91.00 89 GLY A O 1
ATOM 726 N N . ASP A 1 90 ? -10.144 1.028 22.481 1.00 90.50 90 ASP A N 1
ATOM 727 C CA . ASP A 1 90 ? -11.159 2.045 22.764 1.00 90.50 90 ASP A CA 1
ATOM 728 C C . ASP A 1 90 ? -11.437 2.964 21.566 1.00 90.50 90 ASP A C 1
ATOM 730 O O . ASP A 1 90 ? -12.606 3.218 21.242 1.00 90.50 90 ASP A O 1
ATOM 734 N N . ILE A 1 91 ? -10.406 3.352 20.809 1.00 89.62 91 ILE A N 1
ATOM 735 C CA . ILE A 1 91 ? -10.562 4.064 19.529 1.00 89.62 91 ILE A CA 1
ATOM 736 C C . ILE A 1 91 ? -11.452 3.255 18.573 1.00 89.62 91 ILE A C 1
ATOM 738 O O . ILE A 1 91 ? -12.404 3.784 17.986 1.00 89.62 91 ILE A O 1
ATOM 742 N N . PHE A 1 92 ? -11.210 1.947 18.456 1.00 89.62 92 PHE A N 1
ATOM 743 C CA . PHE A 1 92 ? -12.004 1.053 17.609 1.00 89.62 92 PHE A CA 1
ATOM 744 C C . PHE A 1 92 ? -13.347 0.617 18.225 1.00 89.62 92 PHE A C 1
ATOM 746 O O . PHE A 1 92 ? -14.118 -0.077 17.562 1.00 89.62 92 PHE A O 1
ATOM 753 N N . LYS A 1 93 ? -13.707 1.083 19.429 1.00 89.00 93 LYS A N 1
ATOM 754 C CA . LYS A 1 93 ? -15.092 1.056 19.951 1.00 89.00 93 LYS A CA 1
ATOM 755 C C . LYS A 1 93 ? -15.859 2.341 19.633 1.00 89.00 93 LYS A C 1
ATOM 757 O O . LYS A 1 93 ? -17.096 2.340 19.637 1.00 89.00 93 LYS A O 1
ATOM 762 N N . ASN A 1 94 ? -15.162 3.442 19.345 1.00 87.88 94 ASN A N 1
ATOM 763 C CA . ASN A 1 94 ? -15.779 4.745 19.131 1.00 87.88 94 ASN A CA 1
ATOM 764 C C . ASN A 1 94 ? -16.645 4.764 17.857 1.00 87.88 94 ASN A C 1
ATOM 766 O O . ASN A 1 94 ? -16.165 4.849 16.725 1.00 87.88 94 ASN A O 1
ATOM 770 N N . ARG A 1 95 ? -17.972 4.768 18.037 1.00 83.00 95 ARG A N 1
ATOM 771 C CA . ARG A 1 95 ? -18.944 4.739 16.930 1.00 83.00 95 ARG A CA 1
ATOM 772 C C . ARG A 1 95 ? -18.790 5.893 15.936 1.00 83.00 95 ARG A C 1
ATOM 774 O O . ARG A 1 95 ? -19.090 5.690 14.759 1.00 83.00 95 ARG A O 1
ATOM 781 N N . ARG A 1 96 ? -18.365 7.084 16.380 1.00 83.88 96 ARG A N 1
ATOM 782 C CA . ARG A 1 96 ? -18.149 8.244 15.498 1.00 83.88 96 ARG A CA 1
ATOM 783 C C . ARG A 1 96 ? -16.988 7.959 14.554 1.00 83.88 96 ARG A C 1
ATOM 785 O O . ARG A 1 96 ? -17.155 8.089 13.342 1.00 83.88 96 ARG A O 1
ATOM 792 N N . PHE A 1 97 ? -15.868 7.486 15.099 1.00 85.38 97 PHE A N 1
ATOM 793 C CA . PHE A 1 97 ? -14.706 7.087 14.312 1.00 85.38 97 PHE A CA 1
ATOM 794 C C . PHE A 1 97 ? -15.057 5.966 13.325 1.00 85.38 97 PHE A C 1
ATOM 796 O O . PHE A 1 97 ? -14.740 6.077 12.139 1.00 85.38 97 PHE A O 1
ATOM 803 N N . LEU A 1 98 ? -15.774 4.927 13.767 1.00 84.19 98 LEU A N 1
ATOM 804 C CA . LEU A 1 98 ? -16.108 3.783 12.910 1.00 84.19 98 LEU A CA 1
ATOM 805 C C . LEU A 1 98 ? -17.048 4.136 11.747 1.00 84.19 98 LEU A C 1
ATOM 807 O O . LEU A 1 98 ? -16.865 3.645 10.634 1.00 84.19 98 LEU A O 1
ATOM 811 N N . LYS A 1 99 ? -18.063 4.975 11.988 1.00 84.00 99 LYS A N 1
ATOM 812 C CA . LYS A 1 99 ? -19.069 5.320 10.967 1.00 84.00 99 LYS A CA 1
ATOM 813 C C . LYS A 1 99 ? -18.595 6.390 9.985 1.00 84.00 99 LYS A C 1
ATOM 815 O O . LYS A 1 99 ? -19.138 6.492 8.884 1.00 84.00 99 LYS A O 1
ATOM 820 N N . GLN A 1 100 ? -17.593 7.188 10.353 1.00 86.44 100 GLN A N 1
ATOM 821 C CA . GLN A 1 100 ? -17.089 8.252 9.492 1.00 86.44 100 GLN A CA 1
ATOM 822 C C . GLN A 1 100 ? -16.480 7.674 8.208 1.00 86.44 100 GLN A C 1
ATOM 824 O O . GLN A 1 100 ? -15.512 6.912 8.251 1.00 86.44 100 GLN A O 1
ATOM 829 N N . ASN A 1 101 ? -17.041 8.074 7.062 1.00 89.25 101 ASN A N 1
ATOM 830 C CA . ASN A 1 101 ? -16.631 7.630 5.726 1.00 89.25 101 ASN A CA 1
ATOM 831 C C . ASN A 1 101 ? -16.648 6.098 5.558 1.00 89.25 101 ASN A C 1
ATOM 833 O O . ASN A 1 101 ? -15.892 5.548 4.760 1.00 89.25 101 ASN A O 1
ATOM 837 N N . GLN A 1 102 ? -17.523 5.393 6.285 1.00 91.31 102 GLN A N 1
ATOM 838 C CA . GLN A 1 102 ? -17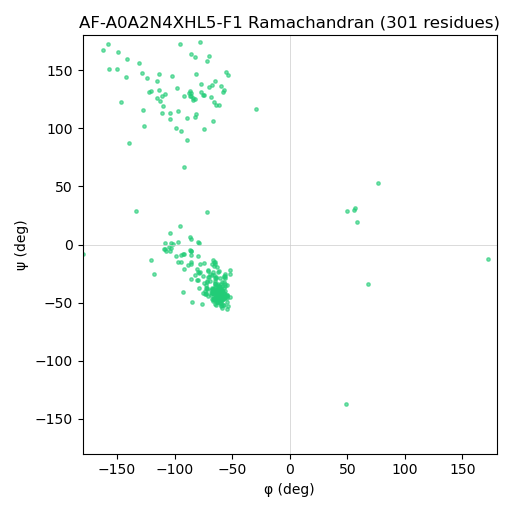.559 3.926 6.302 1.00 91.31 102 GLN A CA 1
ATOM 839 C C . GLN A 1 102 ? -17.694 3.316 4.899 1.00 91.31 102 GLN A C 1
ATOM 841 O O . GLN A 1 102 ? -16.981 2.372 4.572 1.00 91.31 102 GLN A O 1
ATOM 846 N N . GLN A 1 103 ? -18.567 3.867 4.048 1.00 92.00 103 GLN A N 1
ATOM 847 C CA . GLN A 1 103 ? -18.751 3.368 2.681 1.00 92.00 103 GLN A CA 1
ATOM 848 C C . GLN A 1 103 ? -17.491 3.549 1.823 1.00 92.00 103 GLN A C 1
ATOM 850 O O . GLN A 1 103 ? -17.189 2.697 0.991 1.00 92.00 103 GLN A O 1
ATOM 855 N N . PHE A 1 104 ? -16.751 4.640 2.030 1.00 94.44 104 PHE A N 1
ATOM 856 C CA . PHE A 1 104 ? -15.479 4.871 1.354 1.00 94.44 104 PHE A CA 1
ATOM 857 C C . PHE A 1 104 ? -14.444 3.823 1.779 1.00 94.44 104 PHE A C 1
ATOM 859 O O . PHE A 1 104 ? -13.896 3.139 0.920 1.00 94.44 104 PHE A O 1
ATOM 866 N N . PHE A 1 105 ? -14.251 3.610 3.086 1.00 95.12 105 PHE A N 1
ATOM 867 C CA . PHE A 1 105 ? -13.309 2.596 3.578 1.00 95.12 105 PHE A CA 1
ATOM 868 C C . PHE A 1 105 ? -13.725 1.169 3.212 1.00 95.12 105 PHE A C 1
ATOM 870 O O . PHE A 1 105 ? -12.867 0.334 2.961 1.00 95.12 105 PHE A O 1
ATOM 877 N N . TYR A 1 106 ? -15.026 0.888 3.118 1.00 93.88 106 TYR A N 1
ATOM 878 C CA . TYR A 1 106 ? -15.522 -0.388 2.604 1.00 93.88 106 TYR A CA 1
ATOM 879 C C . TYR A 1 106 ? -15.121 -0.610 1.139 1.00 93.88 106 TYR A C 1
ATOM 881 O O . TYR A 1 106 ? -14.599 -1.671 0.804 1.00 93.88 106 TYR A O 1
ATOM 889 N N . LYS A 1 107 ? -15.308 0.397 0.270 1.00 94.69 107 LYS A N 1
ATOM 890 C CA . LYS A 1 107 ? -14.863 0.324 -1.132 1.00 94.69 107 LYS A CA 1
ATOM 891 C C . LYS A 1 107 ? -13.350 0.146 -1.217 1.00 94.69 107 LYS A C 1
ATOM 893 O O . LYS A 1 107 ? -12.892 -0.745 -1.916 1.00 94.69 107 LYS A O 1
ATOM 898 N N . LEU A 1 108 ? -12.599 0.938 -0.454 1.00 96.31 108 LEU A N 1
ATOM 899 C CA . LEU A 1 108 ? -11.141 0.873 -0.416 1.00 96.31 108 LEU A CA 1
ATOM 900 C C . LEU A 1 108 ? -10.642 -0.509 0.032 1.00 96.31 108 LEU A C 1
ATOM 902 O O . LEU A 1 108 ? -9.788 -1.093 -0.626 1.00 96.31 108 LEU A O 1
ATOM 906 N N . ASN A 1 109 ? -11.233 -1.077 1.087 1.00 95.69 109 ASN A N 1
ATOM 907 C CA . ASN A 1 109 ? -10.933 -2.435 1.542 1.00 95.69 109 ASN A CA 1
ATOM 908 C C . ASN A 1 109 ? -11.207 -3.487 0.456 1.00 95.69 109 ASN A C 1
ATOM 910 O O . ASN A 1 109 ? -10.430 -4.423 0.283 1.00 95.69 109 ASN A O 1
ATOM 914 N N . ASN A 1 110 ? -12.287 -3.330 -0.312 1.00 95.75 110 ASN A N 1
ATOM 915 C CA . ASN A 1 110 ? -12.581 -4.227 -1.426 1.00 95.75 110 ASN A CA 1
ATOM 916 C C . ASN A 1 110 ? -11.543 -4.116 -2.558 1.00 95.75 110 ASN A C 1
ATOM 918 O O . ASN A 1 110 ? -11.168 -5.137 -3.130 1.00 95.75 110 ASN A O 1
ATOM 922 N N . GLU A 1 111 ? -11.045 -2.917 -2.872 1.00 97.88 111 GLU A N 1
ATOM 923 C CA . GLU A 1 111 ? -9.959 -2.747 -3.851 1.00 97.88 111 GLU A CA 1
ATOM 924 C C . GLU A 1 111 ? -8.658 -3.413 -3.369 1.00 97.88 111 GLU A C 1
ATOM 926 O O . GLU A 1 111 ? -8.048 -4.173 -4.120 1.00 97.88 111 GLU A O 1
ATOM 931 N N . PHE A 1 112 ? -8.280 -3.230 -2.098 1.00 98.19 112 PHE A N 1
ATOM 932 C CA . PHE A 1 112 ? -7.120 -3.916 -1.514 1.00 98.19 112 PHE A CA 1
ATOM 933 C C . PHE A 1 112 ? -7.294 -5.438 -1.470 1.00 98.19 112 PHE A C 1
ATOM 935 O O . PHE A 1 112 ? -6.362 -6.167 -1.782 1.00 98.19 112 PHE A O 1
ATOM 942 N N . SER A 1 113 ? -8.494 -5.934 -1.161 1.00 97.62 113 SER A N 1
ATOM 943 C CA . SER A 1 113 ? -8.781 -7.376 -1.162 1.00 97.62 113 SER A CA 1
ATOM 944 C C . SER A 1 113 ? -8.624 -7.989 -2.556 1.00 97.62 113 SER A C 1
ATOM 946 O O . SER A 1 113 ? -8.075 -9.081 -2.686 1.00 97.62 113 SER A O 1
ATOM 948 N N . ASN A 1 114 ? -9.042 -7.270 -3.605 1.00 98.00 114 ASN A N 1
ATOM 949 C CA . ASN A 1 114 ? -8.774 -7.681 -4.983 1.00 98.00 114 ASN A CA 1
ATOM 950 C C . ASN A 1 114 ? -7.275 -7.664 -5.295 1.00 98.00 114 ASN A C 1
ATOM 952 O O . ASN A 1 114 ? -6.775 -8.634 -5.857 1.00 98.00 114 ASN A O 1
ATOM 956 N N . PHE A 1 115 ? -6.558 -6.603 -4.912 1.00 98.56 115 PHE A N 1
ATOM 957 C CA . PHE A 1 115 ? -5.103 -6.547 -5.062 1.00 98.56 115 PHE A CA 1
ATOM 958 C C . PHE A 1 115 ? -4.431 -7.769 -4.416 1.00 98.56 115 PHE A C 1
ATOM 960 O O . PHE A 1 115 ? -3.722 -8.495 -5.107 1.00 98.56 115 PHE A O 1
ATOM 967 N N . PHE A 1 116 ? -4.717 -8.056 -3.141 1.00 98.31 116 PHE A N 1
ATOM 968 C CA . PHE A 1 116 ? -4.147 -9.204 -2.431 1.00 98.31 116 PHE A CA 1
ATOM 969 C C . PHE A 1 116 ? -4.484 -10.532 -3.116 1.00 98.31 116 PHE A C 1
ATOM 971 O O . PHE A 1 116 ? -3.623 -11.398 -3.246 1.00 98.31 116 PHE A O 1
ATOM 978 N N . TYR A 1 117 ? -5.723 -10.688 -3.592 1.00 98.00 117 TYR A N 1
ATOM 979 C CA . TYR A 1 117 ? -6.156 -11.897 -4.286 1.00 98.00 117 TYR A CA 1
ATOM 980 C C . TYR A 1 117 ? -5.382 -12.131 -5.588 1.00 98.00 117 TYR A C 1
ATOM 982 O O . TYR A 1 117 ? -4.878 -13.233 -5.805 1.00 98.00 117 TYR A O 1
ATOM 990 N N . TYR A 1 118 ? -5.265 -11.113 -6.445 1.00 98.12 118 TYR A N 1
ATOM 991 C CA . TYR A 1 118 ? -4.551 -11.249 -7.717 1.00 98.12 118 TYR A CA 1
ATOM 992 C C . TYR A 1 118 ? -3.036 -11.342 -7.535 1.00 98.12 118 TYR A C 1
ATOM 994 O O . TYR A 1 118 ? -2.395 -12.086 -8.274 1.00 98.12 118 TYR A O 1
ATOM 1002 N N . GLU A 1 119 ? -2.479 -10.676 -6.523 1.00 97.88 119 GLU A N 1
ATOM 1003 C CA . GLU A 1 119 ? -1.068 -10.813 -6.157 1.00 97.88 119 GLU A CA 1
ATOM 1004 C C . GLU A 1 119 ? -0.760 -12.249 -5.699 1.00 97.88 119 GLU A C 1
ATOM 1006 O O . GLU A 1 119 ? 0.196 -12.856 -6.174 1.00 97.88 119 GLU A O 1
ATOM 1011 N N . ASN A 1 120 ? -1.621 -12.850 -4.866 1.00 97.19 120 ASN A N 1
ATOM 1012 C CA . ASN A 1 120 ? -1.493 -14.249 -4.439 1.00 97.19 120 ASN A CA 1
ATOM 1013 C C . ASN A 1 120 ? -1.704 -15.259 -5.586 1.00 97.19 120 ASN A C 1
ATOM 1015 O O . ASN A 1 120 ? -1.235 -16.392 -5.519 1.00 97.19 120 ASN A O 1
ATOM 1019 N N . LYS A 1 121 ? -2.420 -14.869 -6.646 1.00 97.00 121 LYS A N 1
ATOM 1020 C CA . LYS A 1 121 ? -2.587 -15.665 -7.873 1.00 97.00 121 LYS A CA 1
ATOM 1021 C C . LYS A 1 121 ? -1.454 -15.470 -8.884 1.00 97.00 121 LYS A C 1
ATOM 1023 O O . LYS A 1 121 ? -1.567 -15.996 -9.986 1.00 97.00 121 LYS A O 1
ATOM 1028 N N . GLU A 1 122 ? -0.417 -14.709 -8.531 1.00 97.25 122 GLU A N 1
ATOM 1029 C CA . GLU A 1 122 ? 0.694 -14.336 -9.418 1.00 97.25 122 GLU A CA 1
ATOM 1030 C C . GLU A 1 122 ? 0.242 -13.577 -10.684 1.00 97.25 122 GLU A C 1
ATOM 1032 O O . GLU A 1 122 ? 0.981 -13.469 -11.656 1.00 97.25 122 GLU A O 1
ATOM 1037 N N . SER A 1 123 ? -0.964 -12.990 -10.667 1.00 98.00 123 SER A N 1
ATOM 1038 C CA . SER A 1 123 ? -1.465 -12.108 -11.727 1.00 98.00 123 SER A CA 1
ATOM 1039 C C . SER A 1 123 ? -1.124 -10.658 -11.385 1.00 98.00 123 SER A C 1
ATOM 1041 O O . SER A 1 123 ? -1.990 -9.830 -11.077 1.00 98.00 123 SER A O 1
ATOM 1043 N N . HIS A 1 124 ? 0.172 -10.366 -11.386 1.00 98.31 124 HIS A N 1
ATOM 1044 C CA . HIS A 1 124 ? 0.738 -9.099 -10.933 1.00 98.31 124 HIS A CA 1
ATOM 1045 C C . HIS A 1 124 ? 0.270 -7.893 -11.759 1.00 98.31 124 HIS A C 1
ATOM 1047 O O . HIS A 1 124 ? 0.045 -6.818 -11.205 1.00 98.31 124 HIS A O 1
ATOM 1053 N N . THR A 1 125 ? 0.044 -8.059 -13.060 1.00 97.69 125 THR A N 1
ATOM 1054 C CA . THR A 1 125 ? -0.501 -7.016 -13.942 1.00 97.69 125 THR A CA 1
ATOM 1055 C C . THR A 1 125 ? -1.913 -6.621 -13.511 1.00 97.69 125 THR A C 1
ATOM 1057 O O . THR A 1 125 ? -2.246 -5.437 -13.413 1.00 97.69 125 THR A O 1
ATOM 1060 N N . THR A 1 126 ? -2.750 -7.614 -13.195 1.00 98.19 126 THR A N 1
ATOM 1061 C CA . THR A 1 126 ? -4.111 -7.386 -12.693 1.00 98.19 126 THR A CA 1
ATOM 1062 C C . THR A 1 126 ? -4.077 -6.779 -11.294 1.00 98.19 126 THR A C 1
ATOM 1064 O O . THR A 1 126 ? -4.817 -5.837 -11.011 1.00 98.19 126 THR A O 1
ATOM 1067 N N . ALA A 1 127 ? -3.187 -7.266 -10.427 1.00 98.56 127 ALA A N 1
ATOM 1068 C CA . ALA A 1 127 ? -2.981 -6.717 -9.092 1.00 98.56 127 ALA A CA 1
ATOM 1069 C C . ALA A 1 127 ? -2.587 -5.226 -9.151 1.00 98.56 127 ALA A C 1
ATOM 1071 O O . ALA A 1 127 ? -3.169 -4.407 -8.435 1.00 98.56 127 ALA A O 1
ATOM 1072 N N . PHE A 1 128 ? -1.703 -4.841 -10.078 1.00 98.50 128 PHE A N 1
ATOM 1073 C CA . PHE A 1 128 ? -1.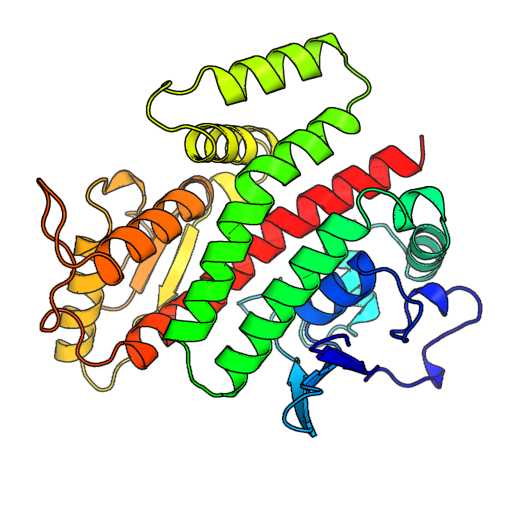343 -3.441 -10.307 1.00 98.50 128 PHE A CA 1
ATOM 1074 C C . PHE A 1 128 ? -2.543 -2.576 -10.709 1.00 98.50 128 PHE A C 1
ATOM 1076 O O . PHE A 1 128 ? -2.679 -1.446 -10.238 1.00 98.50 128 PHE A O 1
ATOM 1083 N N . ALA A 1 129 ? -3.453 -3.093 -11.541 1.00 98.19 129 ALA A N 1
ATOM 1084 C CA . ALA A 1 129 ? -4.654 -2.352 -11.923 1.00 98.19 129 ALA A CA 1
ATOM 1085 C C . ALA A 1 129 ? -5.515 -1.972 -10.700 1.00 98.19 129 ALA A C 1
ATOM 1087 O O . ALA A 1 129 ? -6.069 -0.871 -10.655 1.00 98.19 129 ALA A O 1
ATOM 1088 N N . PHE A 1 130 ? -5.582 -2.833 -9.676 1.00 98.44 130 PHE A N 1
ATOM 1089 C CA . PHE A 1 130 ? -6.250 -2.515 -8.409 1.00 98.44 130 PHE A CA 1
ATOM 1090 C C . PHE A 1 130 ? -5.474 -1.496 -7.567 1.00 98.44 130 PHE A C 1
ATOM 1092 O O . PHE A 1 130 ? -6.092 -0.592 -7.008 1.00 98.44 130 PHE A O 1
ATOM 1099 N N . LEU A 1 131 ? -4.138 -1.552 -7.539 1.00 98.56 131 LEU A N 1
ATOM 1100 C CA . LEU A 1 131 ? -3.316 -0.510 -6.902 1.00 98.56 131 LEU A CA 1
ATOM 1101 C C . LEU A 1 131 ? -3.529 0.865 -7.548 1.00 98.56 131 LEU A C 1
ATOM 1103 O O . LEU A 1 131 ? -3.647 1.876 -6.856 1.00 98.56 131 LEU A O 1
ATOM 1107 N N . TYR A 1 132 ? -3.649 0.908 -8.873 1.00 97.19 132 TYR A N 1
ATOM 1108 C CA . TYR A 1 132 ? -3.970 2.136 -9.590 1.00 97.19 132 TYR A CA 1
ATOM 1109 C C . TYR A 1 132 ? -5.387 2.652 -9.263 1.00 97.19 132 TYR A C 1
ATOM 1111 O O . TYR A 1 132 ? -5.559 3.840 -8.996 1.00 97.19 132 TYR A O 1
ATOM 1119 N N . ARG A 1 133 ? -6.398 1.775 -9.191 1.00 96.56 133 ARG A N 1
ATOM 1120 C CA . ARG A 1 133 ? -7.762 2.149 -8.756 1.00 96.56 133 ARG A CA 1
ATOM 1121 C C . ARG A 1 133 ? -7.798 2.672 -7.320 1.00 96.56 133 ARG A C 1
ATOM 1123 O O . ARG A 1 133 ? -8.562 3.591 -7.015 1.00 96.56 133 ARG A O 1
ATOM 1130 N N . ILE A 1 134 ? -6.969 2.109 -6.439 1.00 98.00 134 ILE A N 1
ATOM 1131 C CA . ILE A 1 134 ? -6.768 2.622 -5.080 1.00 98.00 134 ILE A CA 1
ATOM 1132 C C . ILE A 1 134 ? -6.224 4.047 -5.150 1.00 98.00 134 ILE A C 1
ATOM 1134 O O . ILE A 1 134 ? -6.814 4.930 -4.532 1.00 98.00 134 ILE A O 1
ATOM 1138 N N . LEU A 1 135 ? -5.170 4.290 -5.938 1.00 96.75 135 LEU A N 1
ATOM 1139 C CA . LEU A 1 135 ? -4.610 5.629 -6.129 1.00 96.75 135 LEU A CA 1
ATOM 1140 C C . LEU A 1 135 ? -5.679 6.629 -6.593 1.00 96.75 135 LEU A C 1
ATOM 1142 O O . LEU A 1 135 ? -5.808 7.691 -5.988 1.00 96.75 135 LEU A O 1
ATOM 1146 N N . GLU A 1 136 ? -6.470 6.298 -7.616 1.00 92.62 136 GLU A N 1
ATOM 1147 C CA . GLU A 1 136 ? -7.565 7.160 -8.093 1.00 92.62 136 GLU A CA 1
ATOM 1148 C C . GLU A 1 136 ? -8.573 7.455 -6.975 1.00 92.62 136 GLU A C 1
ATOM 1150 O O . GLU A 1 136 ? -8.922 8.608 -6.721 1.00 92.62 136 GLU A O 1
ATOM 1155 N N . THR A 1 137 ? -8.982 6.415 -6.245 1.00 92.25 137 THR A N 1
ATOM 1156 C CA . THR A 1 137 ? -9.960 6.515 -5.156 1.00 92.25 137 THR A CA 1
ATOM 1157 C C . THR A 1 137 ? -9.479 7.436 -4.033 1.00 92.25 137 THR A C 1
ATOM 1159 O O . THR A 1 137 ? -10.260 8.236 -3.509 1.00 92.25 137 THR A O 1
ATOM 1162 N N . ILE A 1 138 ? -8.204 7.345 -3.648 1.00 94.44 138 ILE A N 1
ATOM 1163 C CA . ILE A 1 138 ? -7.653 8.151 -2.553 1.00 94.44 138 ILE A CA 1
ATOM 1164 C C . ILE A 1 138 ? -7.259 9.563 -2.995 1.00 94.44 138 ILE A C 1
ATOM 1166 O O . ILE A 1 138 ? -7.306 10.473 -2.167 1.00 94.44 138 ILE A O 1
ATOM 1170 N N . SER A 1 139 ? -6.932 9.761 -4.280 1.00 91.25 139 SER A N 1
ATOM 1171 C CA . SER A 1 139 ? -6.400 11.029 -4.802 1.00 91.25 139 SER A CA 1
ATOM 1172 C C . SER A 1 139 ? -7.323 12.214 -4.532 1.00 91.25 139 SER A C 1
ATOM 1174 O O . SER A 1 139 ? -6.871 13.305 -4.192 1.00 91.25 139 SER A O 1
ATOM 1176 N N . TYR A 1 140 ? -8.632 11.983 -4.615 1.00 85.31 140 TYR A N 1
ATOM 1177 C CA . TYR A 1 140 ? -9.638 12.983 -4.276 1.00 85.31 140 TYR A CA 1
ATOM 1178 C C . TYR A 1 140 ? -10.105 12.893 -2.816 1.00 85.31 140 TYR A C 1
ATOM 1180 O O . TYR A 1 140 ? -10.304 13.911 -2.152 1.00 85.31 140 TYR A O 1
ATOM 1188 N N . ALA A 1 141 ? -10.292 11.678 -2.293 1.00 91.50 141 ALA A N 1
ATOM 1189 C CA . ALA A 1 141 ? -10.936 11.483 -0.999 1.00 91.50 141 ALA A CA 1
ATOM 1190 C C . ALA A 1 141 ? -10.047 11.867 0.190 1.00 91.50 141 ALA A C 1
ATOM 1192 O O . ALA A 1 141 ? -10.530 12.492 1.131 1.00 91.50 141 ALA A O 1
ATOM 1193 N N . PHE A 1 142 ? -8.763 11.511 0.174 1.00 93.25 142 PHE A N 1
ATOM 1194 C CA . PHE A 1 142 ? -7.874 11.732 1.317 1.00 93.25 142 PHE A CA 1
ATOM 1195 C C . PHE A 1 142 ? -7.658 13.210 1.652 1.00 93.25 142 PHE A C 1
ATOM 1197 O O . PHE A 1 142 ? -7.848 13.560 2.820 1.00 93.25 142 PHE A O 1
ATOM 1204 N N . PRO A 1 143 ? -7.382 14.100 0.680 1.00 91.06 143 PRO A N 1
ATOM 1205 C CA . PRO A 1 143 ? -7.270 15.523 0.983 1.00 91.06 143 PRO A CA 1
ATOM 1206 C C . PRO A 1 143 ? -8.558 16.106 1.590 1.00 91.06 143 PRO A C 1
ATOM 1208 O O . PRO A 1 143 ? -8.500 16.970 2.461 1.00 91.06 143 PRO A O 1
ATOM 1211 N N . LEU A 1 144 ? -9.736 15.618 1.176 1.00 89.69 144 LEU A N 1
ATOM 1212 C CA . LEU A 1 144 ? -11.020 16.056 1.735 1.00 89.69 144 LEU A CA 1
ATOM 1213 C C . LEU A 1 144 ? -11.277 15.506 3.136 1.00 89.69 144 LEU A C 1
ATOM 1215 O O . LEU A 1 144 ? -11.787 16.228 3.992 1.00 89.69 144 LEU A O 1
ATOM 1219 N N . ILE A 1 145 ? -10.922 14.243 3.387 1.00 90.44 145 ILE A N 1
ATOM 1220 C CA . ILE A 1 145 ? -10.994 13.651 4.726 1.00 90.44 145 ILE A CA 1
ATOM 1221 C C . ILE A 1 145 ? -10.107 14.450 5.683 1.00 90.44 145 ILE A C 1
ATOM 1223 O O . ILE A 1 145 ? -10.575 14.816 6.762 1.00 90.44 145 ILE A O 1
ATOM 1227 N N . TYR A 1 146 ? -8.886 14.781 5.257 1.00 89.19 146 TYR A N 1
ATOM 1228 C CA . TYR A 1 146 ? -7.957 15.623 6.004 1.00 89.19 146 TYR A CA 1
ATOM 1229 C C . TYR A 1 146 ? -8.553 17.013 6.280 1.00 89.19 146 TYR A C 1
ATOM 1231 O O . TYR A 1 146 ? -8.726 17.398 7.434 1.00 89.19 146 TYR A O 1
ATOM 1239 N N . ALA A 1 147 ? -8.996 17.727 5.241 1.00 87.94 147 ALA A N 1
ATOM 1240 C CA . ALA A 1 147 ? -9.618 19.045 5.383 1.00 87.94 147 ALA A CA 1
ATOM 1241 C C . ALA A 1 147 ? -10.836 19.045 6.324 1.00 87.94 147 ALA A C 1
ATOM 1243 O O . ALA A 1 147 ? -10.999 19.963 7.121 1.00 87.94 147 ALA A O 1
ATOM 1244 N N . SER A 1 148 ? -11.680 18.006 6.269 1.00 86.25 148 SER A N 1
ATOM 1245 C CA . SER A 1 148 ? -12.907 17.910 7.078 1.00 86.25 148 SER A CA 1
ATOM 1246 C C . SER A 1 148 ? -12.671 17.799 8.588 1.00 86.25 148 SER A C 1
ATOM 1248 O O . SER A 1 148 ? -13.611 17.954 9.366 1.00 86.25 148 SER A O 1
ATOM 1250 N N . LYS A 1 149 ? -11.438 17.489 8.994 1.00 83.50 149 LYS A N 1
ATOM 1251 C CA . LYS A 1 149 ? -11.028 17.287 10.387 1.00 83.50 149 LYS A CA 1
ATOM 1252 C C . LYS A 1 149 ? -10.160 18.423 10.930 1.00 83.50 149 LYS A C 1
ATOM 1254 O O . LYS A 1 149 ? -9.822 18.417 12.109 1.00 83.50 149 LYS A O 1
ATOM 1259 N N . SER A 1 150 ? -9.817 19.396 10.091 1.00 80.81 150 SER A N 1
ATOM 1260 C CA . SER A 1 150 ? -9.092 20.582 10.524 1.00 80.81 150 SER A CA 1
ATOM 1261 C C . SER A 1 150 ? -10.031 21.554 11.242 1.00 80.81 150 SER A C 1
ATOM 1263 O O . SER A 1 150 ? -11.098 21.900 10.734 1.00 80.81 150 SER A O 1
ATOM 1265 N N . ASN A 1 151 ? -9.607 22.030 12.414 1.00 75.75 151 ASN A N 1
ATOM 1266 C CA . ASN A 1 151 ? -10.334 23.032 13.202 1.00 75.75 151 ASN A CA 1
ATOM 1267 C C . ASN A 1 151 ? -10.003 24.480 12.776 1.00 75.75 151 ASN A C 1
ATOM 1269 O O . ASN A 1 151 ? -10.619 25.426 13.267 1.00 75.75 151 ASN A O 1
ATOM 1273 N N . ASP A 1 152 ? -9.051 24.675 11.855 1.00 80.06 152 ASP A N 1
ATOM 1274 C CA . ASP A 1 152 ? -8.690 25.986 11.309 1.00 80.06 152 ASP A CA 1
ATOM 1275 C C . ASP A 1 152 ? -9.363 26.202 9.949 1.00 80.06 152 ASP A C 1
ATOM 1277 O O . ASP A 1 152 ? -8.894 25.724 8.914 1.00 80.06 152 ASP A O 1
ATOM 1281 N N . PHE A 1 153 ? -10.461 26.960 9.927 1.00 77.50 153 PHE A N 1
ATOM 1282 C CA . PHE A 1 153 ? -11.166 27.301 8.688 1.00 77.50 153 PHE A CA 1
ATOM 1283 C C . PHE A 1 153 ? -10.294 28.078 7.694 1.00 77.50 153 PHE A C 1
ATOM 1285 O O . PHE A 1 153 ? -10.409 27.874 6.484 1.00 77.50 153 PHE A O 1
ATOM 1292 N N . LYS A 1 154 ? -9.416 28.966 8.177 1.00 74.50 154 LYS A N 1
ATOM 1293 C CA . LYS A 1 154 ? -8.560 29.792 7.317 1.00 74.50 154 LYS A CA 1
ATOM 1294 C C . LYS A 1 154 ? -7.422 28.961 6.731 1.00 74.50 154 LYS A C 1
ATOM 1296 O O . LYS A 1 154 ? -7.130 29.084 5.538 1.00 74.50 154 LYS A O 1
ATOM 1301 N N . GLY A 1 155 ? -6.830 28.095 7.548 1.00 77.19 155 GLY A N 1
ATOM 1302 C CA . GLY A 1 155 ? -5.863 27.088 7.127 1.00 77.19 155 GLY A CA 1
ATOM 1303 C C . GLY A 1 155 ? -6.471 26.106 6.133 1.00 77.19 155 GLY A C 1
ATOM 1304 O O . GLY A 1 155 ? -5.905 25.896 5.071 1.00 77.19 155 GLY A O 1
ATOM 1305 N N . THR A 1 156 ? -7.680 25.605 6.395 1.00 81.12 156 THR A N 1
ATOM 1306 C CA . THR A 1 156 ? -8.401 24.678 5.504 1.00 81.12 156 THR A CA 1
ATOM 1307 C C . THR A 1 156 ? -8.733 25.316 4.160 1.00 81.12 156 THR A C 1
ATOM 1309 O O . THR A 1 156 ? -8.540 24.695 3.118 1.00 81.12 156 THR A O 1
ATOM 1312 N N . TYR A 1 157 ? -9.193 26.570 4.156 1.00 78.62 157 TYR A N 1
ATOM 1313 C CA . TYR A 1 157 ? -9.427 27.305 2.914 1.00 78.62 157 TYR A CA 1
ATOM 1314 C C . TYR A 1 157 ? -8.129 27.506 2.127 1.00 78.62 157 TYR A C 1
ATOM 1316 O O . TYR A 1 157 ? -8.112 27.265 0.922 1.00 78.62 157 TYR A O 1
ATOM 1324 N N . SER A 1 158 ? -7.044 27.911 2.797 1.00 79.94 158 SER A N 1
ATOM 1325 C CA . SER A 1 158 ? -5.728 28.064 2.161 1.00 79.94 158 SER A CA 1
ATOM 1326 C C . SER A 1 158 ? -5.230 26.733 1.600 1.00 79.94 158 SER A C 1
ATOM 1328 O O . SER A 1 158 ? -4.884 26.672 0.432 1.00 79.94 158 SER A O 1
ATOM 1330 N N . PHE A 1 159 ? -5.329 25.649 2.369 1.00 81.06 159 PHE A N 1
ATOM 1331 C CA . PHE A 1 159 ? -4.975 24.293 1.958 1.00 81.06 159 PHE A CA 1
ATOM 1332 C C . PHE A 1 159 ? -5.756 23.830 0.722 1.00 81.06 159 PHE A C 1
ATOM 1334 O O . PHE A 1 159 ? -5.159 23.409 -0.267 1.00 81.06 159 PHE A O 1
ATOM 1341 N N . LEU A 1 160 ? -7.089 23.936 0.742 1.00 83.38 160 LEU A N 1
ATOM 1342 C CA . LEU A 1 160 ? -7.918 23.546 -0.399 1.00 83.38 160 LEU A CA 1
ATOM 1343 C C . LEU A 1 160 ? -7.628 24.427 -1.612 1.00 83.38 160 LEU A C 1
ATOM 1345 O O . LEU A 1 160 ? -7.566 23.922 -2.729 1.00 83.38 160 LEU A O 1
ATOM 1349 N N . LYS A 1 161 ? -7.410 25.729 -1.404 1.00 79.81 161 LYS A N 1
ATOM 1350 C CA . LYS A 1 161 ? -7.014 26.653 -2.466 1.00 79.81 161 LYS A CA 1
ATOM 1351 C C . LYS A 1 161 ? -5.655 26.272 -3.049 1.00 79.81 161 LYS A C 1
ATOM 1353 O O . LYS A 1 161 ? -5.528 26.255 -4.266 1.00 79.81 161 LYS A O 1
ATOM 1358 N N . ASP A 1 162 ? -4.670 25.932 -2.231 1.00 75.69 162 ASP A N 1
ATOM 1359 C CA . ASP A 1 162 ? -3.333 25.537 -2.676 1.00 75.69 162 ASP A CA 1
ATOM 1360 C C . ASP A 1 162 ? -3.383 24.211 -3.441 1.00 75.69 162 ASP A C 1
ATOM 1362 O O . ASP A 1 162 ? -2.815 24.095 -4.528 1.00 75.69 162 ASP A O 1
ATOM 1366 N N . CYS A 1 163 ? -4.166 23.245 -2.961 1.00 72.88 163 CYS A N 1
ATOM 1367 C CA . CYS A 1 163 ? -4.357 21.983 -3.664 1.00 72.88 163 CYS A CA 1
ATOM 1368 C C . CYS A 1 163 ? -5.128 22.159 -4.989 1.00 72.88 163 CYS A C 1
ATOM 1370 O O . CYS A 1 163 ? -4.792 21.512 -5.977 1.00 72.88 163 CYS A O 1
ATOM 1372 N N . LEU A 1 164 ? -6.130 23.047 -5.048 1.00 73.00 164 LEU A N 1
ATOM 1373 C CA . LEU A 1 164 ? -6.942 23.311 -6.250 1.00 73.00 164 LEU A CA 1
ATOM 1374 C C . LEU A 1 164 ? -6.324 24.341 -7.214 1.00 73.00 164 LEU A C 1
ATOM 1376 O O . LEU A 1 164 ? -6.779 24.465 -8.349 1.00 73.00 164 LEU A O 1
ATOM 1380 N N . SER A 1 165 ? -5.320 25.105 -6.775 1.00 66.00 165 SER A N 1
ATOM 1381 C CA . SER A 1 165 ? -4.635 26.121 -7.590 1.00 66.00 165 SER A CA 1
ATOM 1382 C C . SER A 1 165 ? -3.490 25.561 -8.434 1.00 66.00 165 SER A C 1
ATOM 1384 O O . SER A 1 165 ? -2.986 26.267 -9.311 1.00 66.00 165 SER A O 1
ATOM 1386 N N . GLY A 1 166 ? -3.115 24.293 -8.225 1.00 55.22 166 GLY A N 1
ATOM 1387 C CA . GLY A 1 166 ? -2.241 23.559 -9.138 1.00 55.22 166 GLY A CA 1
ATOM 1388 C C . GLY A 1 166 ? -2.805 23.557 -10.563 1.00 55.22 166 GLY A C 1
ATOM 1389 O O . GLY A 1 166 ? -4.020 23.613 -10.739 1.00 55.22 166 GLY A O 1
ATOM 1390 N N . ASN A 1 167 ? -1.918 23.542 -11.574 1.00 53.91 167 ASN A N 1
ATOM 1391 C CA . ASN A 1 167 ? -2.250 23.629 -13.007 1.00 53.91 167 ASN A CA 1
ATOM 1392 C C . ASN A 1 167 ? -3.630 23.041 -13.326 1.00 53.91 167 ASN A C 1
ATOM 1394 O O . ASN A 1 167 ? -3.828 21.835 -13.172 1.00 53.91 167 ASN A O 1
ATOM 1398 N N . LYS A 1 168 ? -4.549 23.889 -13.807 1.00 48.84 168 LYS A N 1
ATOM 1399 C CA . LYS A 1 168 ? -5.940 23.528 -14.141 1.00 48.84 168 LYS A CA 1
ATOM 1400 C C . LYS A 1 168 ? -6.045 22.306 -15.067 1.00 48.84 168 LYS A C 1
ATOM 1402 O O . LYS A 1 168 ? -7.059 21.620 -15.045 1.00 48.84 168 LYS A O 1
ATOM 1407 N N . ASP A 1 169 ? -4.977 21.999 -15.802 1.00 51.72 169 ASP A N 1
ATOM 1408 C CA . ASP A 1 169 ? -4.863 20.857 -16.712 1.00 51.72 169 ASP A CA 1
ATOM 1409 C C . ASP A 1 169 ? -4.548 19.511 -16.023 1.00 51.72 169 ASP A C 1
ATOM 1411 O O . ASP A 1 169 ? -4.599 18.470 -16.672 1.00 51.72 169 ASP A O 1
ATOM 1415 N N . LYS A 1 170 ? -4.206 19.495 -14.723 1.00 56.44 170 LYS A N 1
ATOM 1416 C CA . LYS A 1 170 ? -3.827 18.273 -13.977 1.00 56.44 170 LYS A CA 1
ATOM 1417 C C . LYS A 1 170 ? -4.919 17.717 -13.051 1.00 56.44 170 LYS A C 1
ATOM 1419 O O . LYS A 1 170 ? -4.705 16.660 -12.458 1.00 56.44 170 LYS A O 1
ATOM 1424 N N . GLY A 1 171 ? -6.072 18.386 -12.944 1.00 70.94 171 GLY A N 1
ATOM 1425 C CA . GLY A 1 171 ? -7.261 17.886 -12.237 1.00 70.94 171 GLY A CA 1
ATOM 1426 C C . GLY A 1 171 ? -6.990 17.335 -10.826 1.00 70.94 171 GLY A C 1
ATOM 1427 O O . GLY A 1 171 ? -6.216 17.903 -10.056 1.00 70.94 171 GLY A O 1
ATOM 1428 N N . GLU A 1 172 ? -7.612 16.200 -10.500 1.00 70.06 172 GLU A N 1
ATOM 1429 C CA . GLU A 1 172 ? -7.525 15.509 -9.198 1.00 70.06 172 GLU A CA 1
ATOM 1430 C C . GLU A 1 172 ? -6.104 15.030 -8.839 1.00 70.06 172 GLU A C 1
ATOM 1432 O O . GLU A 1 172 ? -5.759 14.893 -7.668 1.00 70.06 172 GLU A O 1
ATOM 1437 N N . LEU A 1 173 ? -5.241 14.819 -9.834 1.00 69.25 173 LEU A N 1
ATOM 1438 C CA . LEU A 1 173 ? -3.875 14.331 -9.623 1.00 69.25 173 LEU A CA 1
ATOM 1439 C C . LEU A 1 173 ? -2.941 15.450 -9.153 1.00 69.25 173 LEU A C 1
ATOM 1441 O O . LEU A 1 173 ? -2.090 15.240 -8.289 1.00 69.25 173 LEU A O 1
ATOM 1445 N N . GLY A 1 174 ? -3.124 16.661 -9.690 1.00 74.38 174 GLY A N 1
ATOM 1446 C CA . GLY A 1 174 ? -2.450 17.853 -9.173 1.00 74.38 174 GLY A CA 1
ATOM 1447 C C . GLY A 1 174 ? -2.848 18.135 -7.723 1.00 74.38 174 GLY A C 1
ATOM 1448 O O . GLY A 1 174 ? -1.986 18.425 -6.895 1.00 74.38 174 GLY A O 1
ATOM 1449 N N . PHE A 1 175 ? -4.136 17.955 -7.418 1.00 81.19 175 PHE A N 1
ATOM 1450 C CA . PHE A 1 175 ? -4.693 18.082 -6.073 1.00 81.19 175 PHE A CA 1
ATOM 1451 C C . PHE A 1 175 ? -4.036 17.105 -5.088 1.00 81.19 175 PHE A C 1
ATOM 1453 O O . PHE A 1 175 ? -3.558 17.521 -4.032 1.00 81.19 175 PHE A O 1
ATOM 1460 N N . PHE A 1 176 ? -3.912 15.829 -5.463 1.00 88.62 176 PHE A N 1
ATOM 1461 C CA . PHE A 1 176 ? -3.280 14.828 -4.607 1.00 88.62 176 PHE A CA 1
ATOM 1462 C C . PHE A 1 176 ? -1.776 15.050 -4.407 1.00 88.62 176 PHE A C 1
ATOM 1464 O O . PHE A 1 176 ? -1.267 14.877 -3.303 1.00 88.62 176 PHE A O 1
ATOM 1471 N N . LYS A 1 177 ? -1.047 15.486 -5.440 1.00 87.44 177 LYS A N 1
ATOM 1472 C CA . LYS A 1 177 ? 0.388 15.781 -5.307 1.00 87.44 177 LYS A CA 1
ATOM 1473 C C . LYS A 1 177 ? 0.652 16.925 -4.321 1.00 87.44 177 LYS A C 1
ATOM 1475 O O . LYS A 1 177 ? 1.552 16.820 -3.490 1.00 87.44 177 LYS A O 1
ATOM 1480 N N . SER A 1 178 ? -0.144 17.994 -4.385 1.00 85.00 178 SER A N 1
ATOM 1481 C CA . SER A 1 178 ? -0.077 19.081 -3.400 1.00 85.00 178 SER A CA 1
ATOM 1482 C C . SER A 1 178 ? -0.389 18.579 -1.994 1.00 85.00 178 SER A C 1
ATOM 1484 O O . SER A 1 178 ? 0.311 18.937 -1.052 1.00 85.00 178 SER A O 1
ATOM 1486 N N . PHE A 1 179 ? -1.380 17.695 -1.866 1.00 89.69 179 PHE A N 1
ATOM 1487 C CA . PHE A 1 179 ? -1.725 17.083 -0.592 1.00 89.69 179 PHE A CA 1
ATOM 1488 C C . PHE A 1 179 ? -0.566 16.294 0.028 1.00 89.69 179 PHE A C 1
ATOM 1490 O O . PHE A 1 179 ? -0.230 16.559 1.178 1.00 89.69 179 PHE A O 1
ATOM 1497 N N . ILE A 1 180 ? 0.084 15.398 -0.727 1.00 93.00 180 ILE A N 1
ATOM 1498 C CA . ILE A 1 180 ? 1.259 14.639 -0.255 1.00 93.00 180 ILE A CA 1
ATOM 1499 C C . ILE A 1 180 ? 2.343 15.585 0.264 1.00 93.00 180 ILE A C 1
ATOM 1501 O O . ILE A 1 180 ? 2.892 15.364 1.339 1.00 93.00 180 ILE A O 1
ATOM 1505 N N . LYS A 1 181 ? 2.609 16.679 -0.459 1.00 89.69 181 LYS A N 1
ATOM 1506 C CA . LYS A 1 181 ? 3.555 17.699 -0.006 1.00 89.69 181 LYS A CA 1
ATOM 1507 C C . LYS A 1 181 ? 3.135 18.347 1.309 1.00 89.69 181 LYS A C 1
ATOM 1509 O O . LYS A 1 181 ? 3.994 18.572 2.146 1.00 89.69 181 LYS A O 1
ATOM 1514 N N . THR A 1 182 ? 1.856 18.657 1.497 1.00 86.44 182 THR A N 1
ATOM 1515 C CA . THR A 1 182 ? 1.379 19.267 2.744 1.00 86.44 182 THR A CA 1
ATOM 1516 C C . THR A 1 182 ? 1.509 18.331 3.939 1.00 86.44 182 THR A C 1
ATOM 1518 O O . THR A 1 182 ? 1.955 18.780 4.986 1.00 86.44 182 THR A O 1
ATOM 1521 N N . ILE A 1 183 ? 1.110 17.063 3.811 1.00 89.69 183 ILE A N 1
ATOM 1522 C CA . ILE A 1 183 ? 1.074 16.162 4.974 1.00 89.69 183 ILE A CA 1
ATOM 1523 C C . ILE A 1 183 ? 2.439 15.585 5.340 1.00 89.69 183 ILE A C 1
ATOM 1525 O O . ILE A 1 183 ? 2.647 15.242 6.494 1.00 89.69 183 ILE A O 1
ATOM 1529 N N . PHE A 1 184 ? 3.375 15.513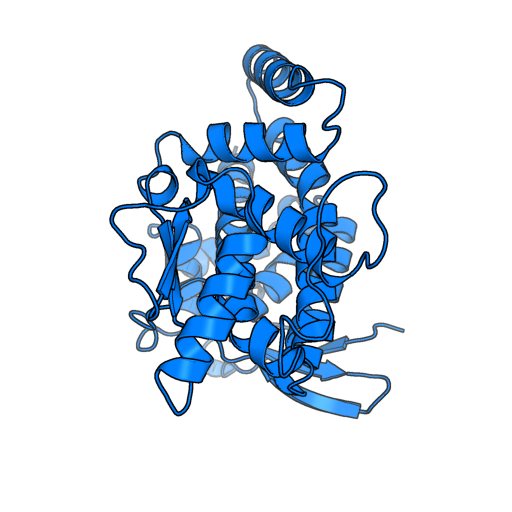 4.391 1.00 92.38 184 PHE A N 1
ATOM 1530 C CA . PHE A 1 184 ? 4.704 14.958 4.640 1.00 92.38 184 PHE A CA 1
ATOM 1531 C C . PHE A 1 184 ? 5.818 16.014 4.672 1.00 92.38 184 PHE A C 1
ATOM 1533 O O . PHE A 1 184 ? 6.962 15.642 4.866 1.00 92.38 184 PHE A O 1
ATOM 1540 N N . SER A 1 185 ? 5.554 17.320 4.516 1.00 88.38 185 SER A N 1
ATOM 1541 C CA . SER A 1 185 ? 6.632 18.328 4.383 1.00 88.38 185 SER A CA 1
ATOM 1542 C C . SER A 1 185 ? 7.651 18.355 5.526 1.00 88.38 185 SER A C 1
ATOM 1544 O O . SER A 1 185 ? 8.776 18.798 5.315 1.00 88.38 185 SER A O 1
ATOM 1546 N N . GLU A 1 186 ? 7.248 17.936 6.725 1.00 88.25 186 GLU A N 1
ATOM 1547 C CA . GLU A 1 186 ? 8.108 17.870 7.915 1.00 88.25 186 GLU A CA 1
ATOM 1548 C C . GLU A 1 186 ? 8.556 16.434 8.245 1.00 88.25 186 GLU A C 1
ATOM 1550 O O . GLU A 1 186 ? 9.387 16.234 9.129 1.00 88.25 186 GLU A O 1
ATOM 1555 N N . ASP A 1 187 ? 8.040 15.435 7.525 1.00 90.25 187 ASP A N 1
ATOM 1556 C CA . ASP A 1 187 ? 8.379 14.027 7.709 1.00 90.25 187 ASP A CA 1
ATOM 1557 C C . ASP A 1 187 ? 9.646 13.679 6.897 1.00 90.25 187 ASP A C 1
ATOM 1559 O O . ASP A 1 187 ? 9.698 13.954 5.691 1.00 90.25 187 ASP A O 1
ATOM 1563 N N . PRO A 1 188 ? 10.667 13.031 7.500 1.00 91.31 188 PRO A N 1
ATOM 1564 C CA . PRO A 1 188 ? 11.849 12.547 6.781 1.00 91.31 188 PRO A CA 1
ATOM 1565 C C . PRO A 1 188 ? 11.538 11.685 5.547 1.00 91.31 188 PRO A C 1
ATOM 1567 O O . PRO A 1 188 ? 12.342 11.630 4.614 1.00 91.31 188 PRO A O 1
ATOM 1570 N N . LEU A 1 189 ? 10.377 11.024 5.511 1.00 91.50 189 LEU A N 1
ATOM 1571 C CA . LEU A 1 189 ? 9.911 10.254 4.364 1.00 91.50 189 LEU A CA 1
ATOM 1572 C C . LEU A 1 189 ? 9.744 11.108 3.107 1.00 91.50 189 LEU A C 1
ATOM 1574 O O . LEU A 1 189 ? 9.934 10.581 2.014 1.00 91.50 189 LEU A O 1
ATOM 1578 N N . TYR A 1 190 ? 9.442 12.403 3.213 1.00 93.06 190 TYR A N 1
ATOM 1579 C CA . TYR A 1 190 ? 9.220 13.255 2.041 1.00 93.06 190 TYR A CA 1
ATOM 1580 C C . TYR A 1 190 ? 10.456 13.389 1.147 1.00 93.06 190 TYR A C 1
ATOM 1582 O O . TYR A 1 190 ? 10.338 13.332 -0.079 1.00 93.06 190 TYR A O 1
ATOM 1590 N N . GLU A 1 191 ? 11.635 13.488 1.764 1.00 92.06 191 GLU A N 1
ATOM 1591 C CA . GLU A 1 191 ? 12.931 13.549 1.076 1.00 92.06 191 GLU A CA 1
ATOM 1592 C C . GLU A 1 191 ? 13.512 12.155 0.778 1.00 92.06 191 GLU A C 1
ATOM 1594 O O . GLU A 1 191 ? 14.550 12.031 0.126 1.00 92.06 191 GLU A O 1
ATOM 1599 N N . SER A 1 192 ? 12.850 11.090 1.240 1.00 94.69 192 SER A N 1
ATOM 1600 C CA . SER A 1 192 ? 13.277 9.713 1.002 1.00 94.69 192 SER A CA 1
ATOM 1601 C C . SER A 1 192 ? 12.931 9.222 -0.410 1.00 94.69 192 SER A C 1
ATOM 1603 O O . SER A 1 192 ? 12.243 9.880 -1.203 1.00 94.69 192 SER A O 1
ATOM 1605 N N . SER A 1 193 ? 13.392 8.015 -0.731 1.00 96.12 193 SER A N 1
ATOM 1606 C CA . SER A 1 193 ? 13.058 7.325 -1.970 1.00 96.12 193 SER A CA 1
ATOM 1607 C C . SER A 1 193 ? 12.616 5.885 -1.708 1.00 96.12 193 SER A C 1
ATOM 1609 O O . SER A 1 193 ? 12.938 5.275 -0.689 1.00 96.12 193 SER A O 1
ATOM 1611 N N . ILE A 1 194 ? 11.839 5.340 -2.641 1.00 97.06 194 ILE A N 1
ATOM 1612 C CA . ILE A 1 194 ? 11.416 3.943 -2.651 1.00 97.06 194 ILE A CA 1
ATOM 1613 C C . ILE A 1 194 ? 12.123 3.247 -3.808 1.00 97.06 194 ILE A C 1
ATOM 1615 O O . ILE A 1 194 ? 11.930 3.598 -4.976 1.00 97.06 194 ILE A O 1
ATOM 1619 N N . THR A 1 195 ? 12.923 2.239 -3.469 1.00 96.81 195 THR A N 1
ATOM 1620 C CA . THR A 1 195 ? 13.732 1.481 -4.425 1.00 96.81 195 THR A CA 1
ATOM 1621 C C . THR A 1 195 ? 12.992 0.254 -4.950 1.00 96.81 195 THR A C 1
ATOM 1623 O O . THR A 1 195 ? 12.518 -0.603 -4.197 1.00 96.81 195 THR A O 1
ATOM 1626 N N . ILE A 1 196 ? 12.943 0.140 -6.273 1.00 96.88 196 ILE A N 1
ATOM 1627 C CA . ILE A 1 196 ? 12.538 -1.057 -7.003 1.00 96.88 196 ILE A CA 1
ATOM 1628 C C . ILE A 1 196 ? 13.811 -1.803 -7.401 1.00 96.88 196 ILE A C 1
ATOM 1630 O O . ILE A 1 196 ? 14.617 -1.307 -8.189 1.00 96.88 196 ILE A O 1
ATOM 1634 N N . ASN A 1 197 ? 13.992 -2.999 -6.844 1.00 96.06 197 ASN A N 1
ATOM 1635 C CA . ASN A 1 197 ? 15.112 -3.871 -7.184 1.00 96.06 197 ASN A CA 1
ATOM 1636 C C . ASN A 1 197 ? 14.773 -4.671 -8.442 1.00 96.06 197 ASN A C 1
ATOM 1638 O O . ASN A 1 197 ? 13.779 -5.396 -8.469 1.00 96.06 197 ASN A O 1
ATOM 1642 N N . ILE A 1 198 ? 15.617 -4.570 -9.463 1.00 95.69 198 ILE A N 1
ATOM 1643 C CA . ILE A 1 198 ? 15.464 -5.285 -10.728 1.00 95.69 198 ILE A CA 1
ATOM 1644 C C . ILE A 1 198 ? 16.182 -6.621 -10.591 1.00 95.69 198 ILE A C 1
ATOM 1646 O O . ILE A 1 198 ? 17.379 -6.759 -10.842 1.00 95.69 198 ILE A O 1
ATOM 1650 N N . ILE A 1 199 ? 15.442 -7.622 -10.138 1.00 93.44 199 ILE A N 1
ATOM 1651 C CA . ILE A 1 199 ? 15.929 -8.995 -10.026 1.00 93.44 199 ILE A CA 1
ATOM 1652 C C . ILE A 1 199 ? 15.681 -9.658 -11.382 1.00 93.44 199 ILE A C 1
ATOM 1654 O O . ILE A 1 199 ? 14.597 -9.490 -11.930 1.00 93.44 199 ILE A O 1
ATOM 1658 N N . ALA A 1 200 ? 16.671 -10.350 -11.948 1.00 92.56 200 ALA A N 1
ATOM 1659 C CA . ALA A 1 200 ? 16.529 -11.197 -13.136 1.00 92.56 200 ALA A CA 1
ATOM 1660 C C . ALA A 1 200 ? 17.711 -12.172 -13.243 1.00 92.56 200 ALA A C 1
ATOM 1662 O O . ALA A 1 200 ? 18.721 -11.996 -12.558 1.00 92.56 200 ALA A O 1
ATOM 1663 N N . ASP A 1 201 ? 17.590 -13.167 -14.122 1.00 89.81 201 ASP A N 1
ATOM 1664 C CA . ASP A 1 201 ? 18.570 -14.253 -14.270 1.00 89.81 201 ASP A CA 1
ATOM 1665 C C . ASP A 1 201 ? 19.942 -13.783 -14.771 1.00 89.81 201 ASP A C 1
ATOM 1667 O O . ASP A 1 201 ? 20.966 -14.395 -14.467 1.00 89.81 201 ASP A O 1
ATOM 1671 N N . ASN A 1 202 ? 19.980 -12.701 -15.551 1.00 92.69 202 ASN A N 1
ATOM 1672 C CA . ASN A 1 202 ? 21.214 -12.138 -16.087 1.00 92.69 202 ASN A CA 1
ATOM 1673 C C . ASN A 1 202 ? 21.128 -10.613 -16.263 1.00 92.69 202 ASN A C 1
ATOM 1675 O O . ASN A 1 202 ? 20.054 -10.011 -16.228 1.00 92.69 202 ASN A O 1
ATOM 1679 N N . GLU A 1 203 ? 22.289 -9.991 -16.463 1.00 93.88 203 GLU A N 1
ATOM 1680 C CA . GLU A 1 203 ? 22.435 -8.534 -16.547 1.00 93.88 203 GLU A CA 1
ATOM 1681 C C . GLU A 1 203 ? 21.815 -7.926 -17.816 1.00 93.88 203 GLU A C 1
ATOM 1683 O O . GLU A 1 203 ? 21.385 -6.774 -17.799 1.00 93.88 203 GLU A O 1
ATOM 1688 N N . GLU A 1 204 ? 21.694 -8.698 -18.899 1.00 92.75 204 GLU A N 1
ATOM 1689 C CA . GLU A 1 204 ? 21.042 -8.247 -20.132 1.00 92.75 204 GLU A CA 1
ATOM 1690 C C . GLU A 1 204 ? 19.542 -8.009 -19.908 1.00 92.75 204 GLU A C 1
ATOM 1692 O O . GLU A 1 204 ? 19.025 -6.940 -20.246 1.00 92.75 204 GLU A O 1
ATOM 1697 N N . ILE A 1 205 ? 18.862 -8.962 -19.259 1.00 91.81 205 ILE A N 1
ATOM 1698 C CA . ILE A 1 205 ? 17.447 -8.836 -18.885 1.00 91.81 205 ILE A CA 1
ATOM 1699 C C . ILE A 1 205 ? 17.262 -7.692 -17.882 1.00 91.81 205 ILE A C 1
ATOM 1701 O O . ILE A 1 205 ? 16.331 -6.899 -18.027 1.00 91.81 205 ILE A O 1
ATOM 1705 N N . GLN A 1 206 ? 18.165 -7.547 -16.906 1.00 93.88 206 GLN A N 1
ATOM 1706 C CA . GLN A 1 206 ? 18.127 -6.403 -15.988 1.00 93.88 206 GLN A CA 1
ATOM 1707 C C . GLN A 1 206 ? 18.237 -5.074 -16.739 1.00 93.88 206 GLN A C 1
ATOM 1709 O O . GLN A 1 206 ? 17.464 -4.159 -16.474 1.00 93.88 206 GLN A O 1
ATOM 1714 N N . GLY A 1 207 ? 19.137 -4.981 -17.720 1.00 94.56 207 GLY A N 1
ATOM 1715 C CA . GLY A 1 207 ? 19.283 -3.796 -18.561 1.00 94.56 207 GLY A CA 1
ATOM 1716 C C . GLY A 1 207 ? 18.025 -3.479 -19.373 1.00 94.56 207 GLY A C 1
ATOM 1717 O O . GLY A 1 207 ? 17.663 -2.311 -19.503 1.00 94.56 207 GLY A O 1
ATOM 1718 N N . LEU A 1 208 ? 17.329 -4.493 -19.899 1.00 92.25 208 LEU A N 1
ATOM 1719 C CA . LEU A 1 208 ? 16.048 -4.303 -20.593 1.00 92.25 208 LEU A CA 1
ATOM 1720 C C . LEU A 1 208 ? 14.972 -3.751 -19.652 1.00 92.25 208 LEU A C 1
ATOM 1722 O O . LEU A 1 208 ? 14.355 -2.734 -19.963 1.00 92.25 208 LEU A O 1
ATOM 1726 N N . LEU A 1 209 ? 14.806 -4.365 -18.479 1.00 92.81 209 LEU A N 1
ATOM 1727 C CA . LEU A 1 209 ? 13.833 -3.933 -17.472 1.00 92.81 209 LEU A CA 1
ATOM 1728 C C . LEU A 1 209 ? 14.144 -2.529 -16.942 1.00 92.81 209 LEU A C 1
ATOM 1730 O O . LEU A 1 209 ? 13.238 -1.708 -16.812 1.00 92.81 209 LEU A O 1
ATOM 1734 N N . PHE A 1 210 ? 15.420 -2.221 -16.692 1.00 94.31 210 PHE A N 1
ATOM 1735 C CA . PHE A 1 210 ? 15.853 -0.890 -16.270 1.00 94.31 210 PHE A CA 1
ATOM 1736 C C . PHE A 1 210 ? 15.483 0.158 -17.317 1.00 94.31 210 PHE A C 1
ATOM 1738 O O . PHE A 1 210 ? 14.860 1.164 -16.988 1.00 94.31 210 PHE A O 1
ATOM 1745 N N . ARG A 1 211 ? 15.788 -0.101 -18.596 1.00 92.38 211 ARG A N 1
ATOM 1746 C CA . ARG A 1 211 ? 15.408 0.794 -19.697 1.00 92.38 211 ARG A CA 1
ATOM 1747 C C . ARG A 1 211 ? 13.894 0.949 -19.817 1.00 92.38 211 ARG A C 1
ATOM 1749 O O . ARG A 1 211 ? 13.437 2.051 -20.105 1.00 92.38 211 ARG A O 1
ATOM 1756 N N . ALA A 1 212 ? 13.115 -0.108 -19.584 1.00 91.62 212 ALA A N 1
ATOM 1757 C CA . ALA A 1 212 ? 11.656 -0.017 -19.563 1.00 91.62 212 ALA A CA 1
ATOM 1758 C C . ALA A 1 212 ? 11.172 0.927 -18.447 1.00 91.62 212 ALA A C 1
ATOM 1760 O O . ALA A 1 212 ? 10.407 1.853 -18.720 1.00 91.62 212 ALA A O 1
ATOM 1761 N N . PHE A 1 213 ? 11.677 0.773 -17.216 1.00 91.50 213 PHE A N 1
ATOM 1762 C CA . PHE A 1 213 ? 11.379 1.693 -16.111 1.00 91.50 213 PHE A CA 1
ATOM 1763 C C . PHE A 1 213 ? 11.824 3.130 -16.396 1.00 91.50 213 PHE A C 1
ATOM 1765 O O . PHE A 1 213 ? 11.071 4.072 -16.144 1.00 91.50 213 PHE A O 1
ATOM 1772 N N . ASP A 1 214 ? 13.008 3.312 -16.972 1.00 90.06 214 ASP A N 1
ATOM 1773 C CA . ASP A 1 214 ? 13.527 4.631 -17.316 1.00 90.06 214 ASP A CA 1
ATOM 1774 C C . ASP A 1 214 ? 12.659 5.331 -18.382 1.00 90.06 214 ASP A C 1
ATOM 1776 O O . ASP A 1 214 ? 12.364 6.524 -18.266 1.00 90.06 214 ASP A O 1
ATOM 1780 N N . LYS A 1 215 ? 12.167 4.588 -19.384 1.00 88.25 215 LYS A N 1
ATOM 1781 C CA . LYS A 1 215 ? 11.265 5.098 -20.434 1.00 88.25 215 LYS A CA 1
ATOM 1782 C C . LYS A 1 215 ? 9.895 5.533 -19.906 1.00 88.25 215 LYS A C 1
ATOM 1784 O O . LYS A 1 215 ? 9.258 6.392 -20.518 1.00 88.25 215 LYS A O 1
ATOM 1789 N N . ILE A 1 216 ? 9.425 4.966 -18.792 1.00 87.31 216 ILE A N 1
ATOM 1790 C CA . ILE A 1 216 ? 8.103 5.283 -18.229 1.00 87.31 216 ILE A CA 1
ATOM 1791 C C . ILE A 1 216 ? 8.014 6.750 -17.799 1.00 87.31 216 ILE A C 1
ATOM 1793 O O . ILE A 1 216 ? 7.014 7.421 -18.079 1.00 87.31 216 ILE A O 1
ATOM 1797 N N . CYS A 1 217 ? 9.064 7.271 -17.161 1.00 83.81 217 CYS A N 1
ATOM 1798 C CA . CYS A 1 217 ? 9.111 8.647 -16.676 1.00 83.81 217 CYS A CA 1
ATOM 1799 C C . CYS A 1 217 ? 9.976 9.525 -17.585 1.00 83.81 217 CYS A C 1
ATOM 1801 O O . CYS A 1 217 ? 11.201 9.409 -17.621 1.00 83.81 217 CYS A O 1
ATOM 1803 N N . ILE A 1 218 ? 9.331 10.473 -18.271 1.00 79.25 218 ILE A N 1
ATOM 1804 C CA . ILE A 1 218 ? 10.037 11.519 -19.029 1.00 79.25 218 ILE A CA 1
ATOM 1805 C C . ILE A 1 218 ? 10.708 12.505 -18.078 1.00 79.25 218 ILE A C 1
ATOM 1807 O O . ILE A 1 218 ? 11.852 12.901 -18.294 1.00 79.25 218 ILE A O 1
ATOM 1811 N N . ASP A 1 219 ? 9.988 12.910 -17.032 1.00 85.62 219 ASP A N 1
ATOM 1812 C CA . ASP A 1 219 ? 10.552 13.767 -16.001 1.00 85.62 219 ASP A CA 1
ATOM 1813 C C . ASP A 1 219 ? 11.485 12.944 -15.113 1.00 85.62 219 ASP A C 1
ATOM 1815 O O . ASP A 1 219 ? 11.051 12.224 -14.212 1.00 85.62 219 ASP A O 1
ATOM 1819 N N . LYS A 1 220 ? 12.786 13.057 -15.384 1.00 87.62 220 LYS A N 1
ATOM 1820 C CA . LYS A 1 220 ? 13.828 12.358 -14.628 1.00 87.62 220 LYS A CA 1
ATOM 1821 C C . LYS A 1 220 ? 13.942 12.844 -13.184 1.00 87.62 220 LYS A C 1
ATOM 1823 O O . LYS A 1 220 ? 14.533 12.142 -12.373 1.00 87.62 220 LYS A O 1
ATOM 1828 N N . ASN A 1 221 ? 13.325 13.976 -12.826 1.00 89.94 221 ASN A N 1
ATOM 1829 C CA . ASN A 1 221 ? 13.303 14.448 -11.440 1.00 89.94 221 ASN A CA 1
ATOM 1830 C C . ASN A 1 221 ? 12.481 13.550 -10.507 1.00 89.94 221 ASN A C 1
ATOM 1832 O O . ASN A 1 221 ? 12.649 13.663 -9.290 1.00 89.94 221 ASN A O 1
ATOM 1836 N N . ILE A 1 222 ? 11.626 12.676 -11.060 1.00 92.88 222 ILE A N 1
ATOM 1837 C CA . ILE A 1 222 ? 10.886 11.646 -10.314 1.00 92.88 222 ILE A CA 1
ATOM 1838 C C . ILE A 1 222 ? 11.851 10.645 -9.671 1.00 92.88 222 ILE A C 1
ATOM 1840 O O . ILE A 1 222 ? 11.601 10.159 -8.566 1.00 92.88 222 ILE A O 1
ATOM 1844 N N . PHE A 1 223 ? 12.964 10.349 -10.343 1.00 93.69 223 PHE A N 1
ATOM 1845 C CA . PHE A 1 223 ? 13.959 9.419 -9.837 1.00 93.69 223 PHE A CA 1
ATOM 1846 C C . PHE A 1 223 ? 14.887 10.092 -8.823 1.00 93.69 223 PHE A C 1
ATOM 1848 O O . PHE A 1 223 ? 15.202 11.282 -8.916 1.00 93.69 223 PHE A O 1
ATOM 1855 N N . SER A 1 224 ? 15.331 9.314 -7.840 1.00 93.25 224 SER A N 1
ATOM 1856 C CA . SER A 1 224 ? 16.436 9.675 -6.959 1.00 93.25 224 SER A CA 1
ATOM 1857 C C . SER A 1 224 ? 17.750 9.354 -7.678 1.00 93.25 224 SER A C 1
ATOM 1859 O O . SER A 1 224 ? 18.029 8.174 -7.915 1.00 93.25 224 SER A O 1
ATOM 1861 N N . PRO A 1 225 ? 18.560 10.361 -8.056 1.00 87.38 225 PRO A N 1
ATOM 1862 C CA . PRO A 1 225 ? 19.818 10.123 -8.759 1.00 87.38 225 PRO A CA 1
ATOM 1863 C C . PRO A 1 225 ? 20.885 9.494 -7.857 1.00 87.38 225 PRO A C 1
ATOM 1865 O O . PRO A 1 225 ? 21.804 8.867 -8.369 1.00 87.38 225 PRO A O 1
ATOM 1868 N N . THR A 1 226 ? 20.782 9.655 -6.533 1.00 89.00 226 THR A N 1
ATOM 1869 C CA . THR A 1 226 ? 21.737 9.085 -5.570 1.00 89.00 226 THR A CA 1
ATOM 1870 C C . THR A 1 226 ? 21.485 7.609 -5.305 1.00 89.00 226 THR A C 1
ATOM 1872 O O . THR A 1 226 ? 22.431 6.871 -5.049 1.00 89.00 226 THR A O 1
ATOM 1875 N N . ASP A 1 227 ? 20.225 7.178 -5.395 1.00 92.12 227 ASP A N 1
ATOM 1876 C CA . ASP A 1 227 ? 19.813 5.842 -4.953 1.00 92.12 227 ASP A CA 1
ATOM 1877 C C . ASP A 1 227 ? 19.507 4.902 -6.133 1.00 92.12 227 ASP A C 1
ATOM 1879 O O . ASP A 1 227 ? 19.193 3.728 -5.934 1.00 92.12 227 ASP A O 1
ATOM 1883 N N . THR A 1 228 ? 19.524 5.412 -7.367 1.00 94.19 228 THR A N 1
ATOM 1884 C CA . THR A 1 228 ? 19.311 4.627 -8.593 1.00 94.19 228 THR A CA 1
ATOM 1885 C C . THR A 1 228 ? 20.637 4.033 -9.055 1.00 94.19 228 THR A C 1
ATOM 1887 O O . THR A 1 228 ? 21.612 4.761 -9.227 1.00 94.19 228 THR A O 1
ATOM 1890 N N . VAL A 1 229 ? 20.677 2.719 -9.288 1.00 95.00 229 VAL A N 1
ATOM 1891 C CA . VAL A 1 229 ? 21.894 2.004 -9.699 1.00 95.00 229 VAL A CA 1
ATOM 1892 C C . VAL A 1 229 ? 21.599 1.208 -10.961 1.00 95.00 229 VAL A C 1
ATOM 1894 O O . VAL A 1 229 ? 21.003 0.137 -10.900 1.00 95.00 229 VAL A O 1
ATOM 1897 N N . GLU A 1 230 ? 22.025 1.702 -12.121 1.00 94.19 230 GLU A N 1
ATOM 1898 C CA . GLU A 1 230 ? 21.860 0.982 -13.389 1.00 94.19 230 GLU A CA 1
ATOM 1899 C C . GLU A 1 230 ? 22.772 -0.263 -13.452 1.00 94.19 230 GLU A C 1
ATOM 1901 O O . GLU A 1 230 ? 23.948 -0.167 -13.090 1.00 94.19 230 GLU A O 1
ATOM 1906 N N . PRO A 1 231 ? 22.283 -1.438 -13.908 1.00 94.56 231 PRO A N 1
ATOM 1907 C CA . PRO A 1 231 ? 20.899 -1.788 -14.269 1.00 94.56 231 PRO A CA 1
ATOM 1908 C C . PRO A 1 231 ? 20.116 -2.468 -13.125 1.00 94.56 231 PRO A C 1
ATOM 1910 O O . PRO A 1 231 ? 19.118 -3.144 -13.358 1.00 94.56 231 PRO A O 1
ATOM 1913 N N . ARG A 1 232 ? 20.602 -2.381 -11.885 1.00 95.50 232 ARG A N 1
ATOM 1914 C CA . ARG A 1 232 ? 20.172 -3.206 -10.745 1.00 95.50 232 ARG A CA 1
ATOM 1915 C C . ARG A 1 232 ? 18.951 -2.665 -10.006 1.00 95.50 232 ARG A C 1
ATOM 1917 O O . ARG A 1 232 ? 18.203 -3.456 -9.435 1.00 95.50 232 ARG A O 1
ATOM 1924 N N . SER A 1 233 ? 18.741 -1.355 -9.978 1.00 95.94 233 SER A N 1
ATOM 1925 C CA . SER A 1 233 ? 17.631 -0.754 -9.242 1.00 95.94 233 SER A CA 1
ATOM 1926 C C . SER A 1 233 ? 17.251 0.620 -9.772 1.00 95.94 233 SER A C 1
ATOM 1928 O O . SER A 1 233 ? 18.095 1.373 -10.256 1.00 95.94 233 SER A O 1
ATOM 1930 N N . ILE A 1 234 ? 15.973 0.963 -9.620 1.00 96.19 234 ILE A N 1
ATOM 1931 C CA . ILE A 1 234 ? 15.467 2.315 -9.842 1.00 96.19 234 ILE A CA 1
ATOM 1932 C C . ILE A 1 234 ? 14.828 2.836 -8.561 1.00 96.19 234 ILE A C 1
ATOM 1934 O O . ILE A 1 234 ? 14.043 2.135 -7.922 1.00 96.19 234 ILE A O 1
ATOM 1938 N N . SER A 1 235 ? 15.178 4.056 -8.170 1.00 97.19 235 SER A N 1
ATOM 1939 C CA . SER A 1 235 ? 14.691 4.658 -6.931 1.00 97.19 235 SER A CA 1
ATOM 1940 C C . SER A 1 235 ? 13.825 5.861 -7.252 1.00 97.19 235 SER A C 1
ATOM 1942 O O . SER A 1 235 ? 14.240 6.758 -7.982 1.00 97.19 235 SER A O 1
ATOM 1944 N N . ILE A 1 236 ? 12.605 5.878 -6.726 1.00 97.44 236 ILE A N 1
ATOM 1945 C CA . ILE A 1 236 ? 11.608 6.918 -6.981 1.00 97.44 236 ILE A CA 1
ATOM 1946 C C . ILE A 1 236 ? 11.471 7.757 -5.718 1.00 97.44 236 ILE A C 1
ATOM 1948 O O . ILE A 1 236 ? 11.266 7.201 -4.642 1.00 97.44 236 ILE A O 1
ATOM 1952 N N . LYS A 1 237 ? 11.556 9.084 -5.827 1.00 96.62 237 LYS A N 1
ATOM 1953 C CA . LYS A 1 237 ? 11.345 9.974 -4.675 1.00 96.62 237 LYS A CA 1
ATOM 1954 C C . LYS A 1 237 ? 9.943 9.776 -4.112 1.00 96.62 237 LYS A C 1
ATOM 1956 O O . LYS A 1 237 ? 8.977 9.736 -4.874 1.00 96.62 237 LYS A O 1
ATOM 1961 N N . PHE A 1 2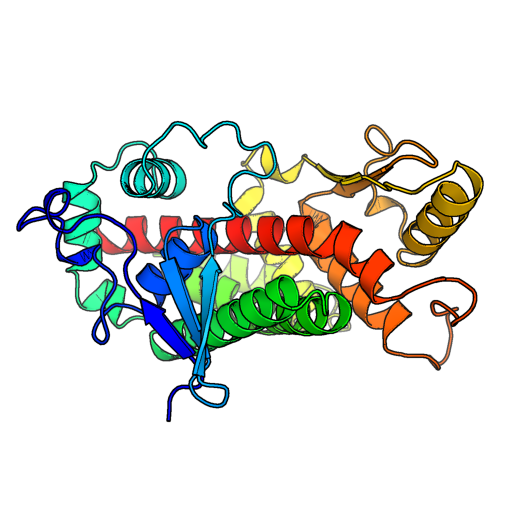38 ? 9.818 9.706 -2.791 1.00 96.06 238 PHE A N 1
ATOM 1962 C CA . PHE A 1 238 ? 8.545 9.429 -2.124 1.00 96.06 238 PHE A CA 1
ATOM 1963 C C . PHE A 1 238 ? 7.438 10.408 -2.545 1.00 96.06 238 PHE A C 1
ATOM 1965 O O . PHE A 1 238 ? 6.339 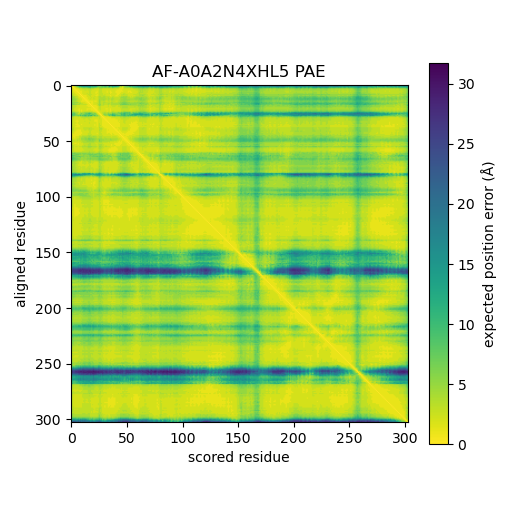9.990 -2.913 1.00 96.06 238 PHE A O 1
ATOM 1972 N N . ALA A 1 239 ? 7.750 11.707 -2.583 1.00 94.19 239 ALA A N 1
ATOM 1973 C CA . ALA A 1 239 ? 6.823 12.760 -3.001 1.00 94.19 239 ALA A CA 1
ATOM 1974 C C . ALA A 1 239 ? 6.335 12.626 -4.460 1.00 94.19 239 ALA A C 1
ATOM 1976 O O . ALA A 1 239 ? 5.274 13.138 -4.820 1.00 94.19 239 ALA A O 1
ATOM 1977 N N . GLU A 1 240 ? 7.099 11.932 -5.306 1.00 94.31 240 GLU A N 1
ATOM 1978 C CA . GLU A 1 240 ? 6.821 11.744 -6.732 1.00 94.31 240 GLU A CA 1
ATOM 1979 C C . GLU A 1 240 ? 6.269 10.351 -7.062 1.00 94.31 240 GLU A C 1
ATOM 1981 O O . GLU A 1 240 ? 5.991 10.053 -8.226 1.00 94.31 240 GLU A O 1
ATOM 1986 N N . TYR A 1 241 ? 6.069 9.491 -6.061 1.00 96.19 241 TYR A N 1
ATOM 1987 C CA . TYR A 1 241 ? 5.672 8.105 -6.297 1.00 96.19 241 TYR A CA 1
ATOM 1988 C C . TYR A 1 241 ? 4.275 7.989 -6.931 1.00 96.19 241 TYR A C 1
ATOM 1990 O O . TYR A 1 241 ? 4.049 7.144 -7.796 1.00 96.19 241 TYR A O 1
ATOM 1998 N N . SER A 1 242 ? 3.350 8.898 -6.603 1.00 94.75 242 SER A N 1
ATOM 1999 C CA . SER A 1 242 ? 2.056 9.000 -7.296 1.00 94.75 242 SER A CA 1
ATOM 2000 C C . SER A 1 242 ? 2.226 9.295 -8.792 1.00 94.75 242 SER A C 1
ATOM 2002 O O . SER A 1 242 ? 1.626 8.610 -9.623 1.00 94.75 242 SER A O 1
ATOM 2004 N N . SER A 1 243 ? 3.096 10.250 -9.151 1.00 92.88 243 SER A N 1
ATOM 2005 C CA . SER A 1 243 ? 3.456 10.568 -10.541 1.00 92.88 243 SER A CA 1
ATOM 2006 C C . SER A 1 243 ? 4.004 9.337 -11.268 1.00 92.88 243 SER A C 1
ATOM 2008 O O . SER A 1 243 ? 3.643 9.087 -12.419 1.00 92.88 243 SER A O 1
ATOM 2010 N N . PHE A 1 244 ? 4.845 8.549 -10.594 1.00 95.44 244 PHE A N 1
ATOM 2011 C CA . PHE A 1 244 ? 5.383 7.302 -11.132 1.00 95.44 244 PHE A CA 1
ATOM 2012 C C . PHE A 1 244 ? 4.283 6.273 -11.429 1.00 95.44 244 PHE A C 1
ATOM 2014 O O . PHE A 1 244 ? 4.222 5.786 -12.557 1.00 95.44 244 PHE A O 1
ATOM 2021 N N . ILE A 1 245 ? 3.369 5.999 -10.488 1.00 95.75 245 ILE A N 1
ATOM 2022 C CA . ILE A 1 245 ? 2.251 5.054 -10.695 1.00 95.75 245 ILE A CA 1
ATOM 2023 C C . ILE A 1 245 ? 1.392 5.475 -11.902 1.00 95.75 245 ILE A C 1
ATOM 2025 O O . ILE A 1 245 ? 1.004 4.642 -12.724 1.00 95.75 245 ILE A O 1
ATOM 2029 N N . ILE A 1 246 ? 1.116 6.775 -12.041 1.00 91.50 246 ILE A N 1
ATOM 2030 C CA . ILE A 1 246 ? 0.321 7.324 -13.150 1.00 91.50 246 ILE A CA 1
ATOM 2031 C C . ILE A 1 246 ? 1.051 7.153 -14.483 1.00 91.50 246 ILE A C 1
ATOM 2033 O O . ILE A 1 246 ? 0.448 6.713 -15.463 1.00 91.50 246 ILE A O 1
ATOM 2037 N N . ASN A 1 247 ? 2.343 7.488 -14.532 1.00 91.69 247 ASN A N 1
ATOM 2038 C CA . ASN A 1 247 ? 3.160 7.313 -15.730 1.00 91.69 247 ASN A CA 1
ATOM 2039 C C . ASN A 1 247 ? 3.225 5.839 -16.131 1.00 91.69 247 ASN A C 1
ATOM 2041 O O . ASN A 1 247 ? 3.015 5.520 -17.298 1.00 91.69 247 ASN A O 1
ATOM 2045 N N . LEU A 1 248 ? 3.437 4.950 -15.161 1.00 93.06 248 LEU A N 1
ATOM 2046 C CA . LEU A 1 248 ? 3.472 3.505 -15.348 1.00 93.06 248 LEU A CA 1
ATOM 2047 C C . LEU A 1 248 ? 2.166 2.999 -15.966 1.00 93.06 248 LEU A C 1
ATOM 2049 O O . LEU A 1 248 ? 2.186 2.380 -17.030 1.00 93.06 248 LEU A O 1
ATOM 2053 N N . ARG A 1 249 ? 1.020 3.360 -15.374 1.00 91.88 249 ARG A N 1
ATOM 2054 C CA . ARG A 1 249 ? -0.299 3.027 -15.923 1.00 91.88 249 ARG A CA 1
ATOM 2055 C C . ARG A 1 249 ? -0.476 3.580 -17.334 1.00 91.88 249 ARG A C 1
ATOM 2057 O O . ARG A 1 249 ? -0.938 2.870 -18.223 1.00 91.88 249 ARG A O 1
ATOM 2064 N N . ASN A 1 250 ? -0.131 4.847 -17.551 1.00 88.25 250 ASN A N 1
ATOM 2065 C CA . ASN A 1 250 ? -0.369 5.505 -18.830 1.00 88.25 250 ASN A CA 1
ATOM 2066 C C . ASN A 1 250 ? 0.465 4.912 -19.962 1.00 88.25 250 ASN A C 1
ATOM 2068 O O . ASN A 1 250 ? -0.031 4.790 -21.076 1.00 88.25 250 ASN A O 1
ATOM 2072 N N . ARG A 1 251 ? 1.717 4.560 -19.673 1.00 88.00 251 ARG A N 1
ATOM 2073 C CA . ARG A 1 251 ? 2.672 4.046 -20.655 1.00 88.00 251 ARG A CA 1
ATOM 2074 C C . ARG A 1 251 ? 2.485 2.576 -20.957 1.00 88.00 251 ARG A C 1
ATOM 2076 O O . ARG A 1 251 ? 2.802 2.179 -22.069 1.00 88.00 251 ARG A O 1
ATOM 2083 N N . PHE A 1 252 ? 2.012 1.797 -19.989 1.00 89.44 252 PHE A N 1
ATOM 2084 C CA . PHE A 1 252 ? 1.789 0.370 -20.176 1.00 89.44 252 PHE A CA 1
ATOM 2085 C C . PHE A 1 252 ? 0.420 0.073 -20.807 1.00 89.44 252 PHE A C 1
ATOM 2087 O O . PHE A 1 252 ? 0.341 -0.666 -21.781 1.00 89.44 252 PHE A O 1
ATOM 2094 N N . PHE A 1 253 ? -0.669 0.653 -20.285 1.00 84.31 253 PHE A N 1
ATOM 2095 C CA . PHE A 1 253 ? -2.028 0.257 -20.693 1.00 84.31 253 PHE A CA 1
ATOM 2096 C C . PHE A 1 253 ? -2.575 1.011 -21.911 1.00 84.31 253 PHE A C 1
ATOM 2098 O O . PHE A 1 253 ? -3.530 0.542 -22.529 1.00 84.31 253 PHE A O 1
ATOM 2105 N N . HIS A 1 254 ? -1.994 2.157 -22.285 1.00 78.38 254 HIS A N 1
ATOM 2106 C CA . HIS A 1 254 ? -2.384 2.872 -23.505 1.00 78.38 254 HIS A CA 1
ATOM 2107 C C . HIS A 1 254 ? -1.337 2.647 -24.586 1.00 78.38 254 HIS A C 1
ATOM 2109 O O . HIS A 1 254 ? -0.250 3.203 -24.511 1.00 78.38 254 HIS A O 1
ATOM 2115 N N . LEU A 1 255 ? -1.668 1.860 -25.613 1.00 65.88 255 LEU A N 1
ATOM 2116 C CA . LEU A 1 255 ? -0.753 1.578 -26.725 1.00 65.88 255 LEU A CA 1
ATOM 2117 C C . L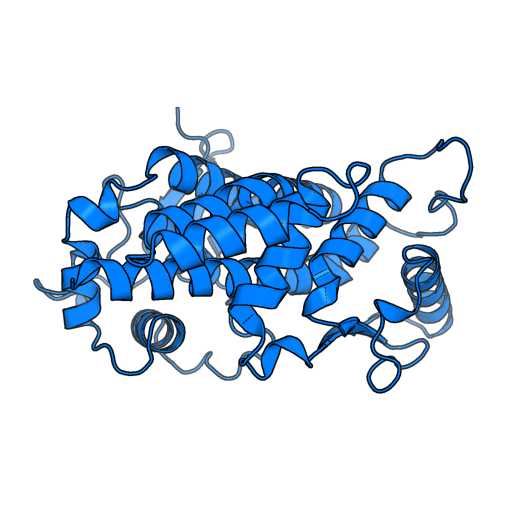EU A 1 255 ? -0.580 2.798 -27.646 1.00 65.88 255 LEU A C 1
ATOM 2119 O O . LEU A 1 255 ? 0.538 3.158 -28.010 1.00 65.88 255 LEU A O 1
ATOM 2123 N N . PHE A 1 256 ? -1.675 3.499 -27.952 1.00 62.50 256 PHE A N 1
ATOM 2124 C CA . PHE A 1 256 ? -1.685 4.690 -28.801 1.00 62.50 256 PHE A CA 1
ATOM 2125 C C . PHE A 1 256 ? -1.999 5.937 -27.970 1.00 62.50 256 PHE A C 1
ATOM 2127 O O . PHE A 1 256 ? -3.113 6.093 -27.485 1.00 62.50 256 PHE A O 1
ATOM 2134 N N . ASN A 1 257 ? -1.031 6.845 -27.838 1.00 56.97 257 ASN A N 1
ATOM 2135 C CA . ASN A 1 257 ? -1.253 8.207 -27.352 1.00 56.97 257 ASN A CA 1
ATOM 2136 C C . ASN A 1 257 ? -0.731 9.203 -28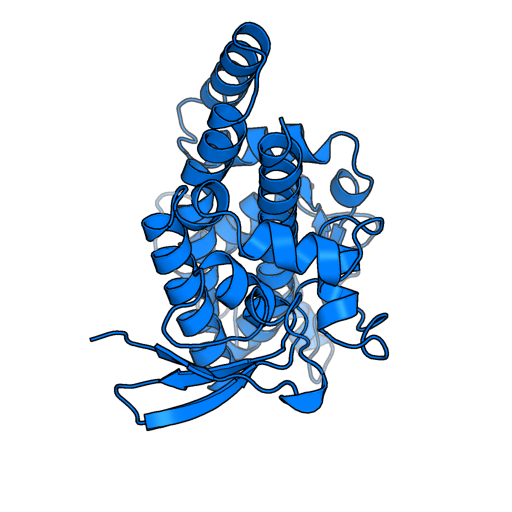.391 1.00 56.97 257 ASN A C 1
ATOM 2138 O O . ASN A 1 257 ? 0.299 8.976 -29.023 1.00 56.97 257 ASN A O 1
ATOM 2142 N N . SER A 1 258 ? -1.428 10.325 -28.558 1.00 50.44 258 SER A N 1
ATOM 2143 C CA . SER A 1 258 ? -1.244 11.306 -29.638 1.00 50.44 258 SER A CA 1
ATOM 2144 C C . SER A 1 258 ? 0.030 12.168 -29.548 1.00 50.44 258 SER A C 1
ATOM 2146 O O . SER A 1 258 ? 0.030 13.295 -30.037 1.00 50.44 258 SER A O 1
ATOM 2148 N N . GLY A 1 259 ? 1.124 11.688 -28.943 1.00 57.72 259 GLY A N 1
ATOM 2149 C CA . GLY A 1 259 ? 2.360 12.480 -28.935 1.00 57.72 259 GLY A CA 1
ATOM 2150 C C . GLY A 1 259 ? 3.606 11.928 -28.244 1.00 57.72 259 GLY A C 1
ATOM 2151 O O . GLY A 1 259 ? 4.648 12.561 -28.374 1.00 57.72 259 GLY A O 1
ATOM 2152 N N . GLN A 1 260 ? 3.565 10.806 -27.510 1.00 60.69 260 GLN A N 1
ATOM 2153 C CA . GLN A 1 260 ? 4.750 10.306 -26.789 1.00 60.69 260 GLN A CA 1
ATOM 2154 C C . GLN A 1 260 ? 4.851 8.773 -26.812 1.00 60.69 260 GLN A C 1
ATOM 2156 O O . GLN A 1 260 ? 3.812 8.117 -26.730 1.00 60.69 260 GLN A O 1
ATOM 2161 N N . PRO A 1 261 ? 6.072 8.203 -26.888 1.00 64.56 261 PRO A N 1
ATOM 2162 C CA . PRO A 1 261 ? 6.262 6.760 -26.997 1.00 64.56 261 PRO A CA 1
ATOM 2163 C C . PRO A 1 261 ? 5.791 6.058 -25.719 1.00 64.56 261 PRO A C 1
ATOM 2165 O O . PRO A 1 261 ? 6.220 6.386 -24.613 1.00 64.56 261 PRO A O 1
ATOM 2168 N N . ASN A 1 262 ? 4.856 5.128 -25.878 1.00 77.31 262 ASN A N 1
ATOM 2169 C CA . ASN A 1 262 ? 4.409 4.214 -24.831 1.00 77.31 262 ASN A CA 1
ATOM 2170 C C . ASN A 1 262 ? 5.326 2.989 -24.792 1.00 77.31 262 ASN A C 1
ATOM 2172 O O . ASN A 1 262 ? 6.052 2.749 -25.761 1.00 77.31 262 ASN A O 1
ATOM 2176 N N . LEU A 1 263 ? 5.269 2.225 -23.700 1.00 79.62 263 LEU A N 1
ATOM 2177 C CA . LEU A 1 263 ? 5.954 0.939 -23.639 1.00 79.62 263 LEU A CA 1
ATOM 2178 C C . LEU A 1 263 ? 5.368 0.041 -24.723 1.00 79.62 263 LEU A C 1
ATOM 2180 O O . LEU A 1 263 ? 4.159 -0.191 -24.771 1.00 79.62 263 LEU A O 1
ATOM 2184 N N . GLN A 1 264 ? 6.224 -0.395 -25.632 1.00 77.94 264 GLN A N 1
ATOM 2185 C CA . GLN A 1 264 ? 5.851 -1.333 -26.672 1.00 77.94 264 GLN A CA 1
ATOM 2186 C C . GLN A 1 264 ? 5.884 -2.758 -26.110 1.00 77.94 264 GLN A C 1
ATOM 2188 O O . GLN A 1 264 ? 6.510 -3.031 -25.085 1.00 77.94 264 GLN A O 1
ATOM 2193 N N . SER A 1 265 ? 5.212 -3.692 -26.780 1.00 75.44 265 SER A N 1
ATOM 2194 C CA . SER A 1 265 ? 5.202 -5.096 -26.345 1.00 75.44 265 SER A CA 1
ATOM 2195 C C . SER A 1 265 ? 6.579 -5.768 -26.409 1.00 75.44 265 SER A C 1
ATOM 2197 O O . SER A 1 265 ? 6.749 -6.827 -25.822 1.00 75.44 265 SER A O 1
ATOM 2199 N N . ASP A 1 266 ? 7.556 -5.179 -27.100 1.00 78.81 266 ASP A N 1
ATOM 2200 C CA . ASP A 1 266 ? 8.955 -5.616 -27.130 1.00 78.81 266 ASP A CA 1
ATOM 2201 C C . ASP A 1 266 ? 9.841 -4.918 -26.078 1.00 78.81 266 ASP A C 1
ATOM 2203 O O . ASP A 1 266 ? 10.972 -5.347 -25.857 1.00 78.81 266 ASP A O 1
ATOM 2207 N N . ASP A 1 267 ? 9.334 -3.893 -25.377 1.00 79.94 267 ASP A N 1
ATOM 2208 C CA . ASP A 1 267 ? 10.033 -3.262 -24.248 1.00 79.94 267 ASP A CA 1
ATOM 2209 C C . ASP A 1 267 ? 9.935 -4.098 -22.958 1.00 79.94 267 ASP A C 1
ATOM 2211 O O . ASP A 1 267 ? 10.777 -3.962 -22.068 1.00 79.94 267 ASP A O 1
ATOM 2215 N N . ILE A 1 268 ? 8.907 -4.947 -22.838 1.00 83.81 268 ILE A N 1
ATOM 2216 C CA . ILE A 1 268 ? 8.641 -5.783 -21.661 1.00 83.81 268 ILE A CA 1
ATOM 2217 C C . ILE A 1 268 ? 8.468 -7.234 -22.104 1.00 83.81 268 ILE A C 1
ATOM 2219 O O . ILE A 1 268 ? 7.515 -7.566 -22.799 1.00 83.81 268 ILE A O 1
ATOM 2223 N N . LEU A 1 269 ? 9.377 -8.101 -21.651 1.00 83.19 269 LEU A N 1
ATOM 2224 C CA . LEU A 1 269 ? 9.371 -9.530 -21.985 1.00 83.19 269 LEU A CA 1
ATOM 2225 C C . LEU A 1 269 ? 8.146 -10.260 -21.419 1.00 83.19 269 LEU A C 1
ATOM 2227 O O . LEU A 1 269 ? 7.553 -11.095 -22.095 1.00 83.19 269 LEU A O 1
ATOM 2231 N N . ASP A 1 270 ? 7.787 -9.942 -20.176 1.00 91.19 270 ASP A N 1
ATOM 2232 C CA . ASP A 1 270 ? 6.659 -10.526 -19.459 1.00 91.19 270 ASP A CA 1
ATOM 2233 C C . ASP A 1 270 ? 6.054 -9.461 -18.535 1.00 91.19 270 ASP A C 1
ATOM 2235 O O . ASP A 1 270 ? 6.750 -8.852 -17.714 1.00 91.19 270 ASP A O 1
ATOM 2239 N N . ALA A 1 271 ? 4.761 -9.193 -18.715 1.00 93.19 271 ALA A N 1
ATOM 2240 C CA . ALA A 1 271 ? 4.058 -8.150 -17.981 1.00 93.19 271 ALA A CA 1
ATOM 2241 C C . ALA A 1 271 ? 3.912 -8.487 -16.493 1.00 93.19 271 ALA A C 1
ATOM 2243 O O . ALA A 1 271 ? 4.160 -7.627 -15.649 1.00 93.19 271 ALA A O 1
ATOM 2244 N N . ASP A 1 272 ? 3.563 -9.731 -16.158 1.00 96.31 272 ASP A N 1
ATOM 2245 C CA . ASP A 1 272 ? 3.409 -10.142 -14.765 1.00 96.31 272 ASP A CA 1
ATOM 2246 C C . ASP A 1 272 ? 4.761 -10.120 -14.049 1.00 96.31 272 ASP A C 1
ATOM 2248 O O . ASP A 1 272 ? 4.851 -9.622 -12.927 1.00 96.31 272 ASP A O 1
ATOM 2252 N N . TYR A 1 273 ? 5.840 -10.530 -14.715 1.00 95.31 273 TYR A N 1
ATOM 2253 C CA . TYR A 1 273 ? 7.194 -10.387 -14.191 1.00 95.31 273 TYR A CA 1
ATOM 2254 C C . TYR A 1 273 ? 7.561 -8.925 -13.925 1.00 95.31 273 TYR A C 1
ATOM 2256 O O . TYR A 1 273 ? 8.102 -8.593 -12.873 1.00 95.31 273 TYR A O 1
ATOM 2264 N N . PHE A 1 274 ? 7.245 -8.034 -14.862 1.00 95.00 274 PHE A N 1
ATOM 2265 C CA . PHE A 1 274 ? 7.518 -6.611 -14.722 1.00 95.00 274 PHE A CA 1
ATOM 2266 C C . PHE A 1 274 ? 6.735 -5.984 -13.556 1.00 95.00 274 PHE A C 1
ATOM 2268 O O . PHE A 1 274 ? 7.322 -5.296 -12.717 1.00 95.00 274 PHE A O 1
ATOM 2275 N N . PHE A 1 275 ? 5.433 -6.270 -13.440 1.00 96.88 275 PHE A N 1
ATOM 2276 C CA . PHE A 1 275 ? 4.601 -5.747 -12.352 1.00 96.88 275 PHE A CA 1
ATOM 2277 C C . PHE A 1 275 ? 4.918 -6.371 -10.987 1.00 96.88 275 PHE A C 1
ATOM 2279 O O . PHE A 1 275 ? 4.822 -5.685 -9.964 1.00 96.88 275 PHE A O 1
ATOM 2286 N N . LYS A 1 276 ? 5.407 -7.617 -10.953 1.00 97.50 276 LYS A N 1
ATOM 2287 C CA . LYS A 1 276 ? 5.918 -8.261 -9.733 1.00 97.50 276 LYS A CA 1
ATOM 2288 C C . LYS A 1 276 ? 6.998 -7.428 -9.042 1.00 97.50 276 LYS A C 1
ATOM 2290 O O . LYS A 1 276 ? 7.063 -7.400 -7.815 1.00 97.50 276 LYS A O 1
ATOM 2295 N N . LEU A 1 277 ? 7.835 -6.730 -9.815 1.00 96.69 277 LEU A N 1
ATOM 2296 C CA . LEU A 1 277 ? 8.930 -5.917 -9.278 1.00 96.69 277 LEU A CA 1
ATOM 2297 C C . LEU A 1 277 ? 8.448 -4.646 -8.558 1.00 96.69 277 LEU A C 1
ATOM 2299 O O . LEU A 1 277 ? 9.194 -4.110 -7.742 1.00 96.69 277 LEU A O 1
ATOM 2303 N N . VAL A 1 278 ? 7.236 -4.158 -8.850 1.00 97.06 278 VAL A N 1
ATOM 2304 C CA . VAL A 1 278 ? 6.752 -2.827 -8.430 1.00 97.06 278 VAL A CA 1
ATOM 2305 C C . VAL A 1 278 ? 5.523 -2.864 -7.519 1.00 97.06 278 VAL A C 1
ATOM 2307 O O . VAL A 1 278 ? 5.314 -1.933 -6.733 1.00 97.06 278 VAL A O 1
ATOM 2310 N N . ASN A 1 279 ? 4.711 -3.923 -7.580 1.00 98.38 279 ASN A N 1
ATOM 2311 C CA . ASN A 1 279 ? 3.459 -4.015 -6.826 1.00 98.38 279 ASN A CA 1
ATOM 2312 C C . ASN A 1 279 ? 3.661 -3.850 -5.323 1.00 98.38 279 ASN A C 1
ATOM 2314 O O . ASN A 1 279 ? 2.941 -3.085 -4.681 1.00 98.38 279 ASN A O 1
ATOM 2318 N N . LYS A 1 280 ? 4.674 -4.517 -4.761 1.00 97.44 280 LYS A N 1
ATOM 2319 C CA . LYS A 1 280 ? 4.954 -4.452 -3.325 1.00 97.44 280 LYS A CA 1
ATOM 2320 C C . LYS A 1 280 ? 5.298 -3.030 -2.875 1.00 97.44 280 LYS A C 1
ATOM 2322 O O . LYS A 1 280 ? 4.781 -2.562 -1.865 1.00 97.44 280 LYS A O 1
ATOM 2327 N N . GLN A 1 281 ? 6.149 -2.343 -3.627 1.00 98.00 281 GLN A N 1
ATOM 2328 C CA . GLN A 1 281 ? 6.598 -0.978 -3.358 1.00 98.00 281 GLN A CA 1
ATOM 2329 C C . GLN A 1 281 ? 5.444 0.017 -3.498 1.00 98.00 281 GLN A C 1
ATOM 2331 O O . GLN A 1 281 ? 5.304 0.925 -2.681 1.00 98.00 281 GLN A O 1
ATOM 2336 N N . THR A 1 282 ? 4.575 -0.202 -4.484 1.00 98.50 282 THR A N 1
ATOM 2337 C CA . THR A 1 282 ? 3.375 0.609 -4.701 1.00 98.50 282 THR A CA 1
ATOM 2338 C C . THR A 1 282 ? 2.363 0.433 -3.574 1.00 98.50 282 THR A C 1
ATOM 2340 O O . THR A 1 282 ? 1.878 1.420 -3.024 1.00 98.50 282 THR A O 1
ATOM 2343 N N . ALA A 1 283 ? 2.080 -0.810 -3.182 1.00 98.50 283 ALA A N 1
ATOM 2344 C CA . ALA A 1 283 ? 1.219 -1.106 -2.044 1.00 98.50 283 ALA A CA 1
ATOM 2345 C C . ALA A 1 283 ? 1.785 -0.525 -0.741 1.00 98.50 283 ALA A C 1
ATOM 2347 O O . ALA A 1 283 ? 1.026 0.039 0.043 1.00 98.50 283 ALA A O 1
ATOM 2348 N N . TYR A 1 284 ? 3.107 -0.582 -0.543 1.00 98.25 284 TYR A N 1
ATOM 2349 C CA . TYR A 1 284 ? 3.767 0.064 0.592 1.00 98.25 284 TYR A CA 1
ATOM 2350 C C . TYR A 1 284 ? 3.543 1.573 0.612 1.00 98.25 284 TYR A C 1
ATOM 2352 O O . TYR A 1 284 ? 3.037 2.100 1.598 1.00 98.25 284 TYR A O 1
ATOM 2360 N N . TRP A 1 285 ? 3.827 2.268 -0.492 1.00 98.06 285 TRP A N 1
ATOM 2361 C CA . TRP A 1 285 ? 3.623 3.715 -0.562 1.00 98.06 285 TRP A CA 1
ATOM 2362 C C . TRP A 1 285 ? 2.167 4.101 -0.262 1.00 98.06 285 TRP A C 1
ATOM 2364 O O . TRP A 1 285 ? 1.911 4.974 0.565 1.00 98.06 285 TRP A O 1
ATOM 2374 N N . LEU A 1 286 ? 1.201 3.396 -0.864 1.00 98.19 286 LEU A N 1
ATOM 2375 C CA . LEU A 1 286 ? -0.228 3.615 -0.607 1.00 98.19 286 LEU A CA 1
ATOM 2376 C C . LEU A 1 286 ? -0.605 3.355 0.859 1.00 98.19 286 LEU A C 1
ATOM 2378 O O . LEU A 1 286 ? -1.443 4.071 1.408 1.00 98.19 286 LEU A O 1
ATOM 2382 N N . SER A 1 287 ? 0.017 2.360 1.495 1.00 97.62 287 SER A N 1
ATOM 2383 C CA . SER A 1 287 ? -0.191 2.034 2.910 1.00 97.62 287 SER A CA 1
ATOM 2384 C C . SER A 1 287 ? 0.309 3.160 3.813 1.00 97.62 287 SER A C 1
ATOM 2386 O O . SER A 1 287 ? -0.426 3.596 4.695 1.00 97.62 287 SER A O 1
ATOM 2388 N N . ILE A 1 288 ? 1.507 3.692 3.551 1.00 96.44 288 ILE A N 1
ATOM 2389 C CA . ILE A 1 288 ? 2.069 4.828 4.297 1.00 96.44 288 ILE A CA 1
ATOM 2390 C C . ILE A 1 288 ? 1.182 6.071 4.170 1.00 96.44 288 ILE A C 1
ATOM 2392 O O . ILE A 1 288 ? 0.865 6.715 5.167 1.00 96.44 288 ILE A O 1
ATOM 2396 N N . VAL A 1 289 ? 0.705 6.391 2.966 1.00 96.44 289 VAL A N 1
ATOM 2397 C CA . VAL A 1 289 ? -0.217 7.524 2.798 1.00 96.44 289 VAL A CA 1
ATOM 2398 C C . VAL A 1 289 ? -1.515 7.291 3.575 1.00 96.44 289 VAL A C 1
ATOM 2400 O O . VAL A 1 289 ? -2.016 8.199 4.230 1.00 96.44 289 VAL A O 1
ATOM 2403 N N . LEU A 1 290 ? -2.064 6.076 3.530 1.00 96.31 290 LEU A N 1
ATOM 2404 C CA . LEU A 1 290 ? -3.296 5.724 4.230 1.00 96.31 290 LEU A CA 1
ATOM 2405 C C . LEU A 1 290 ? -3.164 5.823 5.749 1.00 96.31 290 LEU A C 1
ATOM 2407 O O . LEU A 1 290 ? -4.076 6.351 6.391 1.00 96.31 290 LEU A O 1
ATOM 2411 N N . ILE A 1 291 ? -2.077 5.301 6.326 1.00 94.25 291 ILE A N 1
ATOM 2412 C CA . ILE A 1 291 ? -1.908 5.302 7.781 1.00 94.25 291 ILE A CA 1
ATOM 2413 C C . ILE A 1 291 ? -1.817 6.726 8.308 1.00 94.25 291 ILE A C 1
ATOM 2415 O O . ILE A 1 291 ? -2.425 7.016 9.330 1.00 94.25 291 ILE A O 1
ATOM 2419 N N . GLU A 1 292 ? -1.197 7.634 7.556 1.00 93.06 292 GLU A N 1
ATOM 2420 C CA . GLU A 1 292 ? -1.098 9.043 7.931 1.00 93.06 292 GLU A CA 1
ATOM 2421 C C . GLU A 1 292 ? -2.476 9.721 8.023 1.00 93.06 292 GLU A C 1
ATOM 2423 O O . GLU A 1 292 ? -2.774 10.434 8.982 1.00 93.06 292 GLU A O 1
ATOM 2428 N N . ILE A 1 293 ? -3.401 9.395 7.110 1.00 92.88 293 ILE A N 1
ATOM 2429 C CA . ILE A 1 293 ? -4.800 9.854 7.216 1.00 92.88 293 ILE A CA 1
ATOM 2430 C C . ILE A 1 293 ? -5.478 9.310 8.467 1.00 92.88 293 ILE A C 1
ATOM 2432 O O . ILE A 1 293 ? -6.312 9.991 9.074 1.00 92.88 293 ILE A O 1
ATOM 2436 N N . LEU A 1 294 ? -5.196 8.056 8.818 1.00 92.19 294 LEU A N 1
ATOM 2437 C CA . LEU A 1 294 ? -5.812 7.416 9.969 1.00 92.19 294 LEU A CA 1
ATOM 2438 C C . LEU A 1 294 ? -5.267 7.972 11.282 1.00 92.19 294 LEU A C 1
ATOM 2440 O O . LEU A 1 294 ? -6.093 8.258 12.144 1.00 92.19 294 LEU A O 1
ATOM 2444 N N . LYS A 1 295 ? -3.957 8.213 11.397 1.00 91.25 295 LYS A N 1
ATOM 2445 C CA . LYS A 1 295 ? -3.343 8.901 12.544 1.00 91.25 295 LYS A CA 1
ATOM 2446 C C . LYS A 1 295 ? -3.992 10.260 12.778 1.00 91.25 295 LYS A C 1
ATOM 2448 O O . LYS A 1 295 ? -4.634 10.464 13.803 1.00 91.25 295 LYS A O 1
ATOM 2453 N N . TYR A 1 296 ? -4.001 11.112 11.750 1.00 89.44 296 TYR A N 1
ATOM 2454 C CA . TYR A 1 296 ? -4.667 12.415 11.810 1.00 89.44 296 TYR A CA 1
ATOM 2455 C C . TYR A 1 296 ? -6.156 12.291 12.171 1.00 89.44 296 TYR A C 1
ATOM 2457 O O . TYR A 1 296 ? -6.743 13.114 12.876 1.00 89.44 296 TYR A O 1
ATOM 2465 N N . SER A 1 297 ? -6.807 11.226 11.693 1.00 88.31 297 SER A N 1
ATOM 2466 C CA . SER A 1 297 ? -8.206 10.959 12.007 1.00 88.31 297 SER A CA 1
ATOM 2467 C C . SER A 1 297 ? -8.459 10.556 13.451 1.00 88.31 297 SER A C 1
ATOM 2469 O O . SER A 1 297 ? -9.574 10.826 13.907 1.00 88.31 297 SER A O 1
ATOM 2471 N N . ILE A 1 298 ? -7.504 9.886 14.091 1.00 88.44 298 ILE A N 1
ATOM 2472 C CA . ILE A 1 298 ? -7.545 9.443 15.485 1.00 88.44 298 ILE A CA 1
ATOM 2473 C C . ILE A 1 298 ? -7.288 10.638 16.398 1.00 88.44 298 ILE A C 1
ATOM 2475 O O . ILE A 1 298 ? -8.155 10.931 17.215 1.00 88.44 298 ILE A O 1
ATOM 2479 N N . GLU A 1 299 ? -6.215 11.398 16.159 1.00 85.50 299 GLU A N 1
ATOM 2480 C CA . GLU A 1 299 ? -5.874 12.611 16.921 1.00 85.50 299 GLU A CA 1
ATOM 2481 C C . GLU A 1 299 ? -7.056 13.590 16.991 1.00 85.50 299 GLU A C 1
ATOM 2483 O O . GLU A 1 299 ? -7.428 14.080 18.050 1.00 85.50 299 GLU A O 1
ATOM 2488 N N . LYS A 1 300 ? -7.733 13.825 15.858 1.00 81.69 300 LYS A N 1
ATOM 2489 C CA . LYS A 1 300 ? -8.907 14.717 15.783 1.00 81.69 300 LYS A CA 1
ATOM 2490 C C . LYS A 1 300 ? -10.219 14.096 16.260 1.00 81.69 300 LYS A C 1
ATOM 2492 O O . LYS A 1 300 ? -11.273 14.707 16.095 1.00 81.69 300 LYS A O 1
ATOM 2497 N N . CYS A 1 301 ? -10.205 12.854 16.734 1.00 71.69 301 CYS A N 1
ATOM 2498 C CA . CYS A 1 301 ? -11.376 12.204 17.319 1.00 71.69 301 CYS A CA 1
ATOM 2499 C C . CYS A 1 301 ? -11.390 12.277 18.852 1.00 71.69 301 CYS A C 1
ATOM 2501 O O . CYS A 1 301 ? -12.439 11.990 19.433 1.00 71.69 301 CYS A O 1
ATOM 2503 N N . GLU A 1 302 ? -10.252 12.620 19.460 1.00 58.03 302 GLU A N 1
ATOM 2504 C CA . GLU A 1 302 ? -10.077 12.822 20.904 1.00 58.03 302 GLU A CA 1
ATOM 2505 C C . GLU A 1 302 ? -10.443 14.251 21.355 1.00 58.03 302 GLU A C 1
ATOM 2507 O O . GLU A 1 302 ? -10.745 14.448 22.532 1.00 58.03 302 GLU A O 1
ATOM 2512 N N . ASP A 1 303 ? -10.520 15.198 20.408 1.00 44.41 303 ASP A N 1
ATOM 2513 C CA . ASP A 1 303 ? -11.094 16.551 20.555 1.00 44.41 303 ASP A CA 1
ATOM 2514 C C . ASP A 1 303 ? -12.637 16.573 20.376 1.00 44.41 303 ASP A C 1
ATOM 2516 O O . ASP A 1 303 ? -13.323 17.294 21.141 1.00 44.41 303 ASP A O 1
#

Solvent-accessible surface area (backbone atoms only — not comparable to full-atom values): 16645 Å² total; per-residue (Å²): 131,72,64,61,48,67,40,62,67,71,63,73,88,77,51,47,90,57,30,48,53,70,54,61,46,98,84,51,45,38,62,56,54,38,52,37,46,39,54,18,54,27,30,42,32,36,61,89,76,75,46,72,48,76,40,63,60,40,32,83,42,92,83,56,84,59,74,87,52,56,70,67,60,48,50,25,53,70,55,60,61,77,50,48,64,52,59,49,9,50,56,59,61,35,63,68,68,52,59,59,62,37,71,58,36,40,52,51,34,51,37,50,51,49,20,53,52,28,46,76,66,65,38,18,50,62,16,40,54,30,52,52,51,46,49,61,58,42,32,58,46,48,58,49,58,54,48,75,61,53,89,46,67,68,59,38,51,51,50,54,47,57,21,66,65,38,62,84,91,44,55,55,60,34,26,28,49,44,39,51,50,66,78,27,70,87,42,75,60,42,83,32,64,50,72,32,61,47,81,61,99,45,71,69,60,16,41,43,51,39,50,41,60,53,62,42,46,82,62,62,80,38,41,32,80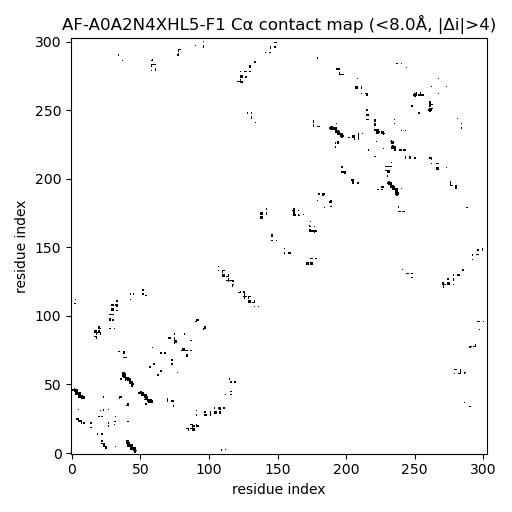,89,69,37,40,89,45,49,31,49,15,31,24,46,70,34,42,66,60,49,56,52,30,45,51,52,22,61,76,37,75,82,59,102,81,61,88,38,55,49,82,85,49,47,95,46,61,38,65,57,31,58,48,43,43,64,59,50,50,22,54,54,41,53,58,50,44,53,55,48,33,58,52,51,65,59,66,78,112

Sequence (303 aa):
MNSFEHIETIDDAIFTEQTLSLKVNERQSPKLILIRGLIGSIKIKHNLYESEFEQSLDYFDLLKTKTHIPPLERLTEYLGGELSIEELGDIFKNRRFLKQNQQFFYKLNNEFSNFFYYENKESHTTAFAFLYRILETISYAFPLIYASKSNDFKGTYSFLKDCLSGNKDKGELGFFKSFIKTIFSEDPLYESSITINIIADNEEIQGLLFRAFDKICIDKNIFSPTDTVEPRSISIKFAEYSSFIINLRNRFFHLFNSGQPNLQSDDILDADYFFKLVNKQTAYWLSIVLIEILKYSIEKCED